Protein AF-A0A7C2IV49-F1 (afdb_monomer)

Radius of gyration: 25.37 Å; Cα contacts (8 Å, |Δi|>4): 307; chains: 1; bounding box: 62×52×99 Å

pLDDT: mean 82.43, std 20.55, range [29.14, 98.44]

Mean predicted aligned error: 10.33 Å

Solvent-accessible surface area (backbone atoms only — not comparable to full-atom values): 15080 Å² total; per-residue (Å²): 138,88,82,83,82,81,82,75,82,78,79,78,73,74,77,88,69,82,63,87,69,80,49,70,64,46,61,51,29,34,67,42,91,50,64,68,48,21,50,54,30,50,54,57,50,28,56,72,47,47,76,83,78,87,62,57,61,43,74,21,35,36,64,54,23,76,76,28,68,69,52,40,53,43,51,40,51,33,50,40,50,50,50,58,56,56,70,70,69,64,91,71,55,70,70,57,51,50,48,51,51,48,52,52,50,24,52,47,70,59,74,49,75,86,36,43,68,39,35,53,70,39,27,66,77,43,67,65,33,32,48,39,45,21,58,51,14,70,84,30,42,65,59,40,58,57,33,49,74,41,81,85,26,25,44,42,25,28,48,25,51,16,43,20,41,21,83,87,36,93,34,35,48,77,55,66,67,63,43,49,54,50,52,55,49,30,56,49,38,42,71,74,48,59,61,60,35,16,44,35,13,28,58,19,37,52,32,46,88,51,65,68,56,19,52,52,25,50,52,55,33,52,60,41,38,72,46,90,74,59,74,40,18,54,49,19,43,51,51,52,49,40,49,72,74,55,76,40,100,58,65,90,76,67,85,78,84,84,80,75,82,80,78,76,80,77,87,126

Sequence (268 aa):
MRHLIAILPGVLALSLAAGAQTSPQHLAELRSDDPGRRMGAFYRIAAQGGPAAGVSVQVAVAPLARQSPPLQATLIEALGRENAYIRQGLELGDEYSNYYGDLLAVVAELGDARAIPALADAMGTGHLAMGALAQFGRPALDAVLERLNQGRSRRSACAVLGRMLDADNPAHIREPESRKRIEDSLLDASRRFGPLVKVTALEALTRSDRAELRQAAVRELEEHAGREGGTAQEAAFHSLRWLAEGGGPWIRNCPEAVTWPSIKTSTR

Secondary structure (DSSP, 8-state):
-----------------------HHHHHHHT-S-HHHHHHHHHHHHGGGS-SSS--HHHHHHHHHHH-HHHHHHHHHHHHHHHHHHTT-PPPPHHHHHHHHHHHHHHHHTT-GGGHHHHHHGGGG-HHHHHHHHHH-HHHHHHHHHHTTSGGGHHHHHHHHHHHH-TTSTT----HHHHHHHHHHHHHHHHHS-HHHHHHHHHHHTT-S-HHHHHHHHHHHHHHHTSSSSHHHHHHHHHHHHHHTT-STTGGG--S------------

Nearest PDB structures (foldseek):
  5o9z-assembly1_v  TM=3.493E-01  e=2.200E-02  Homo sapiens
  4ol0-assembly1_B  TM=3.549E-01  e=4.287E+00  Homo sapiens
  3opb-assembly1_A  TM=3.393E-01  e=4.671E+00  Saccharomyces cerevisiae
  8uao-assembly1_B  TM=1.633E-01  e=1.670E+00  synthetic construct

Structure (mmCIF, N/CA/C/O backbone):
data_AF-A0A7C2IV49-F1
#
_entry.id   AF-A0A7C2IV49-F1
#
loop_
_atom_site.group_PDB
_atom_site.id
_atom_site.type_symbol
_atom_site.label_atom_id
_atom_site.label_alt_id
_atom_site.label_comp_id
_atom_site.label_asym_id
_atom_site.label_entity_id
_atom_site.label_seq_id
_atom_site.pdbx_PDB_ins_code
_atom_site.Cartn_x
_atom_site.Cartn_y
_atom_site.Cartn_z
_atom_site.occupancy
_atom_site.B_iso_or_equiv
_atom_site.auth_seq_id
_atom_site.auth_comp_id
_atom_site.auth_asym_id
_atom_site.auth_atom_id
_atom_site.pdbx_PDB_model_num
ATOM 1 N N . MET A 1 1 ? 44.318 32.630 -64.118 1.00 43.66 1 MET A N 1
ATOM 2 C CA . MET A 1 1 ? 43.620 31.393 -63.710 1.00 43.66 1 MET A CA 1
ATOM 3 C C . MET A 1 1 ? 43.492 31.410 -62.197 1.00 43.66 1 MET A C 1
ATOM 5 O O . MET A 1 1 ? 44.500 31.437 -61.507 1.00 43.66 1 MET A O 1
ATOM 9 N N . ARG A 1 2 ? 42.258 31.569 -61.709 1.00 38.47 2 ARG A N 1
ATOM 10 C CA . ARG A 1 2 ? 41.891 31.664 -60.291 1.00 38.47 2 ARG A CA 1
ATOM 11 C C . ARG A 1 2 ? 41.692 30.246 -59.753 1.00 38.47 2 ARG A C 1
ATOM 13 O O . ARG A 1 2 ? 40.813 29.558 -60.258 1.00 38.47 2 ARG A O 1
ATOM 20 N N . HIS A 1 3 ? 42.434 29.845 -58.727 1.00 35.97 3 HIS A N 1
ATOM 21 C CA . HIS A 1 3 ? 42.080 28.681 -57.914 1.00 35.97 3 HIS A CA 1
ATOM 22 C C . HIS A 1 3 ? 41.818 29.154 -56.485 1.00 35.97 3 HIS A C 1
ATOM 24 O O . HIS A 1 3 ? 42.736 29.433 -55.720 1.00 35.97 3 HIS A O 1
ATOM 30 N N . LEU A 1 4 ? 40.528 29.320 -56.182 1.00 36.00 4 LEU A N 1
ATOM 31 C CA . LEU A 1 4 ? 39.995 29.492 -54.837 1.00 36.00 4 LEU A CA 1
ATOM 32 C C . LEU A 1 4 ? 40.075 28.126 -54.138 1.00 36.00 4 LEU A C 1
ATOM 34 O O . LEU A 1 4 ? 39.422 27.179 -54.572 1.00 36.00 4 LEU A O 1
ATOM 38 N N . ILE A 1 5 ? 40.863 28.021 -53.071 1.00 40.75 5 ILE A N 1
ATOM 39 C CA . ILE A 1 5 ? 40.807 26.887 -52.144 1.00 40.75 5 ILE A CA 1
ATOM 40 C C . ILE A 1 5 ? 39.640 27.168 -51.196 1.00 40.75 5 ILE A C 1
ATOM 42 O O . ILE A 1 5 ? 39.735 28.008 -50.304 1.00 40.75 5 ILE A O 1
ATOM 46 N N . ALA A 1 6 ? 38.507 26.511 -51.440 1.00 38.56 6 ALA A N 1
ATOM 47 C CA . ALA A 1 6 ? 37.366 26.520 -50.538 1.00 38.56 6 ALA A CA 1
ATOM 48 C C . ALA A 1 6 ? 37.675 25.603 -49.346 1.00 38.56 6 ALA A C 1
ATOM 50 O O . ALA A 1 6 ? 37.641 24.379 -49.460 1.00 38.56 6 ALA A O 1
ATOM 51 N N . ILE A 1 7 ? 38.000 26.206 -48.204 1.00 41.81 7 ILE A N 1
ATOM 52 C CA . ILE A 1 7 ? 38.068 25.519 -46.914 1.00 41.81 7 ILE A CA 1
ATOM 53 C C . ILE A 1 7 ? 36.621 25.315 -46.455 1.00 41.81 7 ILE A C 1
ATOM 55 O O . ILE A 1 7 ? 35.973 26.245 -45.982 1.00 41.81 7 ILE A O 1
ATOM 59 N N . LEU A 1 8 ? 36.097 24.106 -46.651 1.00 35.47 8 LEU A N 1
ATOM 60 C CA . LEU A 1 8 ? 34.868 23.638 -46.012 1.00 35.47 8 LEU A CA 1
ATOM 61 C C . LEU A 1 8 ? 35.157 23.432 -44.516 1.00 35.47 8 LEU A C 1
ATOM 63 O O . LEU A 1 8 ? 35.984 22.577 -44.188 1.00 35.47 8 LEU A O 1
ATOM 67 N N . PRO A 1 9 ? 34.501 24.153 -43.588 1.00 41.22 9 PRO A N 1
ATOM 68 C CA . PRO A 1 9 ? 34.530 23.770 -42.191 1.00 41.22 9 PRO A CA 1
ATOM 69 C C . PRO A 1 9 ? 33.638 22.535 -42.054 1.00 41.22 9 PRO A C 1
ATOM 71 O O . PRO A 1 9 ? 32.410 22.621 -42.064 1.00 41.22 9 PRO A O 1
ATOM 74 N N . GLY A 1 10 ? 34.275 21.367 -41.987 1.00 38.81 10 GLY A N 1
ATOM 75 C CA . GLY A 1 10 ? 33.625 20.133 -41.581 1.00 38.81 10 GLY A CA 1
ATOM 76 C C . GLY A 1 10 ? 33.042 20.335 -40.190 1.00 38.81 10 GLY A C 1
ATOM 77 O O . GLY A 1 10 ? 33.773 20.411 -39.205 1.00 38.81 10 GLY A O 1
ATOM 78 N N . VAL A 1 11 ? 31.719 20.459 -40.129 1.00 43.47 11 VAL A N 1
ATOM 79 C CA . VAL A 1 11 ? 30.947 20.385 -38.895 1.00 43.47 11 VAL A CA 1
ATOM 80 C C . VAL A 1 11 ? 31.158 18.979 -38.342 1.00 43.47 11 VAL A C 1
ATOM 82 O O . VAL A 1 11 ? 30.466 18.030 -38.704 1.00 43.47 11 VAL A O 1
ATOM 85 N N . LEU A 1 12 ? 32.160 18.841 -37.476 1.00 42.34 12 LEU A N 1
ATOM 86 C CA . LEU A 1 12 ? 32.229 17.787 -36.477 1.00 42.34 12 LEU A CA 1
ATOM 87 C C . LEU A 1 12 ? 31.036 18.013 -35.546 1.00 42.34 12 LEU A C 1
ATOM 89 O O . LEU A 1 12 ? 31.138 18.653 -34.501 1.00 42.34 12 LEU A O 1
ATOM 93 N N . ALA A 1 13 ? 29.872 17.518 -35.964 1.00 38.47 13 ALA A N 1
ATOM 94 C CA . ALA A 1 13 ? 28.769 17.256 -35.063 1.00 38.47 13 ALA A CA 1
ATOM 95 C C . ALA A 1 13 ? 29.229 16.112 -34.154 1.00 38.47 13 ALA A C 1
ATOM 97 O O . ALA A 1 13 ? 29.000 14.934 -34.426 1.00 38.47 13 ALA A O 1
ATOM 98 N N . LEU A 1 14 ? 29.962 16.477 -33.102 1.00 39.97 14 LEU A N 1
ATOM 99 C CA . LEU A 1 14 ? 30.188 15.631 -31.948 1.00 39.97 14 LEU A CA 1
ATOM 100 C C . LEU A 1 14 ? 28.791 15.253 -31.446 1.00 39.97 14 LEU A C 1
ATOM 102 O O . LEU A 1 14 ? 28.063 16.093 -30.917 1.00 39.97 14 LEU A O 1
ATOM 106 N N . SER A 1 15 ? 28.376 14.021 -31.727 1.00 39.97 15 SER A N 1
ATOM 107 C CA . SER A 1 15 ? 27.065 13.502 -31.362 1.00 39.97 15 SER A CA 1
ATOM 108 C C . SER A 1 15 ? 27.012 13.332 -29.841 1.00 39.97 15 SER A C 1
ATOM 110 O O . SER A 1 15 ? 27.237 12.255 -29.297 1.00 39.97 15 SER A O 1
ATOM 112 N N . LEU A 1 16 ? 26.749 14.427 -29.129 1.00 40.19 16 LEU A N 1
ATOM 113 C CA . LEU A 1 16 ? 26.338 14.443 -27.727 1.00 40.19 16 LEU A CA 1
ATOM 114 C C . LEU A 1 16 ? 24.855 14.055 -27.659 1.00 40.19 16 LEU A C 1
ATOM 116 O O . LEU A 1 16 ? 23.988 14.846 -27.310 1.00 40.19 16 LEU A O 1
ATOM 120 N N . ALA A 1 17 ? 24.571 12.820 -28.060 1.00 40.47 17 ALA A N 1
ATOM 121 C CA . ALA A 1 17 ? 23.273 12.179 -27.907 1.00 40.47 17 ALA A CA 1
ATOM 122 C C . ALA A 1 17 ? 23.456 10.698 -27.548 1.00 40.47 17 ALA A C 1
ATOM 124 O O . ALA A 1 17 ? 22.718 9.836 -28.010 1.00 40.47 17 ALA A O 1
ATOM 125 N N . ALA A 1 18 ? 24.416 10.389 -26.672 1.00 40.25 18 ALA A N 1
ATOM 126 C CA . ALA A 1 18 ? 24.367 9.164 -25.878 1.00 40.25 18 ALA A CA 1
ATOM 127 C C . ALA A 1 18 ? 23.371 9.363 -24.719 1.00 40.25 18 ALA A C 1
ATOM 129 O O . ALA A 1 18 ? 23.717 9.254 -23.546 1.00 40.25 18 ALA A O 1
ATOM 130 N N . GLY A 1 19 ? 22.131 9.740 -25.045 1.00 43.00 19 GLY A N 1
ATOM 131 C CA . GLY A 1 19 ? 21.029 9.610 -24.101 1.00 43.00 19 GLY A CA 1
ATOM 132 C C . GLY A 1 19 ? 20.849 8.123 -23.832 1.00 43.00 19 GLY A C 1
ATOM 133 O O . GLY A 1 19 ? 20.903 7.336 -24.774 1.00 43.00 19 GLY A O 1
ATOM 134 N N . ALA A 1 20 ? 20.703 7.736 -22.567 1.00 48.03 20 ALA A N 1
ATOM 135 C CA . ALA A 1 20 ? 20.505 6.360 -22.132 1.00 48.03 20 ALA A CA 1
ATOM 136 C C . ALA A 1 20 ? 19.298 5.722 -22.849 1.00 48.03 20 ALA A C 1
ATOM 138 O O . ALA A 1 20 ? 18.164 5.765 -22.377 1.00 48.03 20 ALA A O 1
ATOM 139 N N . GLN A 1 21 ? 19.525 5.155 -24.032 1.00 54.50 21 GLN A N 1
ATOM 140 C CA . GLN A 1 21 ? 18.521 4.394 -24.750 1.00 54.50 21 GLN A CA 1
ATOM 141 C C . GLN A 1 21 ? 18.335 3.100 -23.973 1.00 54.50 21 GLN A C 1
ATOM 143 O O . GLN A 1 21 ? 19.254 2.286 -23.870 1.00 54.50 21 GLN A O 1
ATOM 148 N N . THR A 1 22 ? 17.146 2.899 -23.406 1.00 66.00 22 THR A N 1
ATOM 149 C CA . THR A 1 22 ? 16.797 1.594 -22.857 1.00 66.00 22 THR A CA 1
ATOM 150 C C . THR A 1 22 ? 16.854 0.582 -23.999 1.00 66.00 22 THR A C 1
ATOM 152 O O . THR A 1 22 ? 15.980 0.573 -24.863 1.00 66.00 22 THR A O 1
ATOM 155 N N . SER A 1 23 ? 17.910 -0.233 -24.039 1.00 80.19 23 SER A N 1
ATOM 156 C CA . SER A 1 23 ? 18.089 -1.223 -25.103 1.00 80.19 23 SER A CA 1
ATOM 157 C C . SER A 1 23 ? 16.855 -2.135 -25.192 1.00 80.19 23 SER A C 1
ATOM 159 O O . SER A 1 23 ? 16.408 -2.634 -24.151 1.00 80.19 23 SER A O 1
ATOM 161 N N . PRO A 1 24 ? 16.320 -2.417 -26.399 1.00 86.88 24 PRO A N 1
ATOM 162 C CA . PRO A 1 24 ? 15.251 -3.399 -26.589 1.00 86.88 24 PRO A CA 1
ATOM 163 C C . PRO A 1 24 ? 15.567 -4.756 -25.949 1.00 86.88 24 PRO A C 1
ATOM 165 O O . PRO A 1 24 ? 14.664 -5.439 -25.469 1.00 86.88 24 PRO A O 1
ATOM 168 N N . GLN A 1 25 ? 16.854 -5.112 -25.872 1.00 89.56 25 GLN A N 1
ATOM 169 C CA . GLN A 1 25 ? 17.317 -6.308 -25.178 1.00 89.56 25 GLN A CA 1
ATOM 170 C C . GLN A 1 25 ? 16.982 -6.273 -23.680 1.00 89.56 25 GLN A C 1
ATOM 172 O O . GLN A 1 25 ? 16.427 -7.239 -23.166 1.00 89.56 25 GLN A O 1
ATOM 177 N N . HIS A 1 26 ? 17.251 -5.165 -22.984 1.00 90.94 26 HIS A N 1
ATOM 178 C CA . HIS A 1 26 ? 16.944 -5.049 -21.555 1.00 90.94 26 HIS A CA 1
ATOM 179 C C . HIS A 1 26 ? 15.435 -5.128 -21.295 1.00 90.94 26 HIS A C 1
ATOM 181 O O . HIS A 1 26 ? 15.004 -5.772 -20.341 1.00 90.94 26 HIS A O 1
ATOM 187 N N . LEU A 1 27 ? 14.620 -4.530 -22.172 1.00 94.00 27 LEU A N 1
ATOM 188 C CA . LEU A 1 27 ? 13.161 -4.632 -22.084 1.00 94.00 27 LEU A CA 1
ATOM 189 C C . LEU A 1 27 ? 12.670 -6.072 -22.289 1.00 94.00 27 LEU A C 1
ATOM 191 O O . LEU A 1 27 ? 11.732 -6.501 -21.623 1.00 94.00 27 LEU A O 1
ATOM 195 N N . ALA A 1 28 ? 13.287 -6.821 -23.205 1.00 94.94 28 ALA A N 1
ATOM 196 C CA . ALA A 1 28 ? 12.963 -8.229 -23.421 1.00 94.94 28 ALA A CA 1
ATOM 197 C C . ALA A 1 28 ? 13.379 -9.099 -22.224 1.00 94.94 28 ALA A C 1
ATOM 199 O O . ALA A 1 28 ? 12.631 -9.981 -21.809 1.00 94.94 28 ALA A O 1
ATOM 200 N N . GLU A 1 29 ? 14.542 -8.833 -21.631 1.00 96.19 29 GLU A N 1
ATOM 201 C CA . GLU A 1 29 ? 15.040 -9.573 -20.468 1.00 96.19 29 GLU A CA 1
ATOM 202 C C . GLU A 1 29 ? 14.208 -9.312 -19.207 1.00 96.19 29 GLU A C 1
ATOM 204 O O . GLU A 1 29 ? 13.911 -10.263 -18.489 1.00 96.19 29 GLU A O 1
ATOM 209 N N . LEU A 1 30 ? 13.740 -8.078 -18.978 1.00 96.50 30 LEU A N 1
ATOM 210 C CA . LEU A 1 30 ? 12.784 -7.760 -17.906 1.00 96.50 30 LEU A CA 1
ATOM 211 C C . LEU A 1 30 ? 11.431 -8.481 -18.065 1.00 96.50 30 LEU A C 1
ATOM 213 O O . LEU A 1 30 ? 10.703 -8.642 -17.089 1.00 96.50 30 LEU A O 1
ATOM 217 N N . ARG A 1 31 ? 11.089 -8.935 -19.277 1.00 95.81 31 ARG A N 1
ATOM 218 C CA . ARG A 1 31 ? 9.880 -9.729 -19.557 1.00 95.81 31 ARG A CA 1
ATOM 219 C C . ARG A 1 31 ? 10.119 -11.238 -19.567 1.00 95.81 31 ARG A C 1
ATOM 221 O O . ARG A 1 31 ? 9.169 -11.985 -19.784 1.00 95.81 31 ARG A O 1
ATOM 228 N N . SER A 1 32 ? 11.357 -11.682 -19.351 1.00 96.00 32 SER A N 1
ATOM 229 C CA . SER A 1 32 ? 11.725 -13.100 -19.328 1.00 96.00 32 SER A CA 1
ATOM 230 C C . SER A 1 32 ? 10.943 -13.858 -18.254 1.00 96.00 32 SER A C 1
ATOM 232 O O . SER A 1 32 ? 10.685 -13.314 -17.182 1.00 96.00 32 SER A O 1
ATOM 234 N N . ASP A 1 33 ? 10.619 -15.129 -18.494 1.00 93.38 33 ASP A N 1
ATOM 235 C CA . ASP A 1 33 ? 9.997 -15.987 -17.474 1.00 93.38 33 ASP A CA 1
ATOM 236 C C . ASP A 1 33 ? 10.991 -16.386 -16.370 1.00 93.38 33 ASP A C 1
ATOM 238 O O . ASP A 1 33 ? 10.599 -16.596 -15.224 1.00 93.38 33 ASP A O 1
ATOM 242 N N . ASP A 1 34 ? 12.289 -16.366 -16.681 1.00 93.44 34 ASP A N 1
ATOM 243 C CA . ASP A 1 34 ? 13.377 -16.551 -15.717 1.00 93.44 34 ASP A CA 1
ATOM 244 C C . ASP A 1 34 ? 13.562 -15.309 -14.804 1.00 93.44 34 ASP A C 1
ATOM 246 O O . ASP A 1 34 ? 13.947 -14.247 -15.316 1.00 93.44 34 ASP A O 1
ATOM 250 N N . PRO A 1 35 ? 13.333 -15.420 -13.474 1.00 92.62 35 PRO A N 1
ATOM 251 C CA . PRO A 1 35 ? 13.537 -14.327 -12.515 1.00 92.62 35 PRO A CA 1
ATOM 252 C C . PRO A 1 35 ? 14.984 -13.824 -12.452 1.00 92.62 35 PRO A C 1
ATOM 254 O O . PRO A 1 35 ? 15.204 -12.624 -12.294 1.00 92.62 35 PRO A O 1
ATOM 257 N N . GLY A 1 36 ? 15.976 -14.698 -12.640 1.00 93.69 36 GLY A N 1
ATOM 258 C CA . GLY A 1 36 ? 17.389 -14.316 -12.656 1.00 93.69 36 GLY A CA 1
ATOM 259 C C . GLY A 1 36 ? 17.724 -13.413 -13.843 1.00 93.69 36 GLY A C 1
ATOM 260 O O . GLY A 1 36 ? 18.472 -12.442 -13.705 1.00 93.69 36 GLY A O 1
ATOM 261 N N . ARG A 1 37 ? 17.106 -13.655 -15.007 1.00 96.00 37 ARG A N 1
ATOM 262 C CA . ARG A 1 37 ? 17.256 -12.769 -16.177 1.00 96.00 37 ARG A CA 1
ATOM 263 C C . ARG A 1 37 ? 16.615 -11.402 -15.951 1.00 96.00 37 ARG A C 1
ATOM 265 O O . ARG A 1 37 ? 17.223 -10.402 -16.338 1.00 96.00 37 ARG A O 1
ATOM 272 N N . ARG A 1 38 ? 15.445 -11.350 -15.301 1.00 96.56 38 ARG A N 1
ATOM 273 C CA . ARG A 1 38 ? 14.782 -10.084 -14.939 1.00 96.56 38 ARG A CA 1
ATOM 274 C C . ARG A 1 38 ? 15.627 -9.279 -13.948 1.00 96.56 38 ARG A C 1
ATOM 276 O O . ARG A 1 38 ? 15.909 -8.109 -14.210 1.00 96.56 38 ARG A O 1
ATOM 283 N N . MET A 1 39 ? 16.123 -9.927 -12.893 1.00 95.19 39 MET A N 1
ATOM 284 C CA . MET A 1 39 ? 17.032 -9.336 -11.904 1.00 95.19 39 MET A CA 1
ATOM 285 C C . MET A 1 39 ? 18.308 -8.781 -12.547 1.00 95.19 39 MET A C 1
ATOM 287 O O . MET A 1 39 ? 18.647 -7.610 -12.367 1.00 95.19 39 MET A O 1
ATOM 291 N N . GLY A 1 40 ? 18.989 -9.587 -13.366 1.00 93.38 40 GLY A N 1
ATOM 292 C CA . GLY A 1 40 ? 20.206 -9.153 -14.049 1.00 93.38 40 GLY A CA 1
ATOM 293 C C . GLY A 1 40 ? 19.969 -7.959 -14.980 1.00 93.38 40 GLY A C 1
ATOM 294 O O . GLY A 1 40 ? 20.796 -7.049 -15.037 1.00 93.38 40 GLY A O 1
ATOM 295 N N . ALA A 1 41 ? 18.841 -7.930 -15.695 1.00 94.88 41 ALA A N 1
ATOM 296 C CA . ALA A 1 41 ? 18.486 -6.807 -16.561 1.00 94.88 41 ALA A CA 1
ATOM 297 C C . ALA A 1 41 ? 18.208 -5.529 -15.766 1.00 94.88 41 ALA A C 1
ATOM 299 O O . ALA A 1 41 ? 18.689 -4.460 -16.142 1.00 94.88 41 ALA A O 1
ATOM 300 N N . PHE A 1 42 ? 17.491 -5.640 -14.647 1.00 94.75 42 PHE A N 1
ATOM 301 C CA . PHE A 1 42 ? 17.215 -4.516 -13.761 1.00 94.75 42 PHE A CA 1
ATOM 302 C C . PHE A 1 42 ? 18.502 -3.866 -13.240 1.00 94.75 42 PHE A C 1
ATOM 304 O O . PHE A 1 42 ? 18.672 -2.655 -13.390 1.00 94.75 42 PHE A O 1
ATOM 311 N N . TYR A 1 43 ? 19.456 -4.649 -12.728 1.00 92.19 43 TYR A N 1
ATOM 312 C CA . TYR A 1 43 ? 20.719 -4.087 -12.237 1.00 92.19 43 TYR A CA 1
ATOM 313 C C . TYR A 1 43 ? 21.631 -3.563 -13.358 1.00 92.19 43 TYR A C 1
ATOM 315 O O . TYR A 1 43 ? 22.330 -2.569 -13.157 1.00 92.19 43 TYR A O 1
ATOM 323 N N . ARG A 1 44 ? 21.573 -4.128 -14.575 1.00 91.00 44 ARG A N 1
ATOM 324 C CA . ARG A 1 44 ? 22.235 -3.529 -15.754 1.00 91.00 44 ARG A CA 1
ATOM 325 C C . ARG A 1 44 ? 21.630 -2.184 -16.155 1.00 91.00 44 ARG A C 1
ATOM 327 O O . ARG A 1 44 ? 22.364 -1.313 -16.620 1.00 91.00 44 ARG A O 1
ATOM 334 N N . ILE A 1 45 ? 20.318 -2.004 -16.000 1.00 90.06 45 ILE A N 1
ATOM 335 C CA . ILE A 1 45 ? 19.657 -0.704 -16.197 1.00 90.06 45 ILE A CA 1
ATOM 336 C C . ILE A 1 45 ? 20.075 0.265 -15.090 1.00 90.06 45 ILE A C 1
ATOM 338 O O . ILE A 1 45 ? 20.446 1.394 -15.394 1.00 90.06 45 ILE A O 1
ATOM 342 N N . ALA A 1 46 ? 20.089 -0.173 -13.829 1.00 88.62 46 ALA A N 1
ATOM 343 C CA . ALA A 1 46 ? 20.533 0.656 -12.709 1.00 88.62 46 ALA A CA 1
ATOM 344 C C . ALA A 1 46 ? 21.971 1.167 -12.903 1.00 88.62 46 ALA A C 1
ATOM 346 O O . ALA A 1 46 ? 22.230 2.350 -12.705 1.00 88.62 46 ALA A O 1
ATOM 347 N N . ALA A 1 47 ? 22.878 0.319 -13.399 1.00 85.62 47 ALA A N 1
ATOM 348 C CA . ALA A 1 47 ? 24.260 0.699 -13.695 1.00 85.62 47 ALA A CA 1
ATOM 349 C C . ALA A 1 47 ? 24.398 1.787 -14.785 1.00 85.62 47 ALA A C 1
ATOM 351 O O . ALA A 1 47 ? 25.423 2.463 -14.841 1.00 85.62 47 ALA A O 1
ATOM 352 N N . GLN A 1 48 ? 23.384 1.990 -15.639 1.00 83.00 48 GLN A N 1
ATOM 353 C CA . GLN A 1 48 ? 23.372 3.081 -16.629 1.00 83.00 48 GLN A CA 1
ATOM 354 C C . GLN A 1 48 ? 23.019 4.439 -16.005 1.00 83.00 48 GLN A C 1
ATOM 356 O O . GLN A 1 48 ? 23.313 5.473 -16.601 1.00 83.00 48 GLN A O 1
ATOM 361 N N . GLY A 1 49 ? 22.388 4.450 -14.826 1.00 70.75 49 GLY A N 1
ATOM 362 C CA . GLY A 1 49 ? 21.933 5.662 -14.137 1.00 70.75 49 GLY A CA 1
ATOM 363 C C . GLY A 1 49 ? 23.013 6.401 -13.337 1.00 70.75 49 GLY A C 1
ATOM 364 O O . GLY A 1 49 ? 22.727 7.464 -12.793 1.00 70.75 49 GLY A O 1
ATOM 365 N N . GLY A 1 50 ? 24.239 5.872 -13.257 1.00 65.25 50 GLY A N 1
ATOM 366 C CA . GLY A 1 50 ? 25.373 6.483 -12.549 1.00 65.25 50 GLY A CA 1
ATOM 367 C C . GLY A 1 50 ? 26.241 5.455 -11.808 1.00 65.25 50 GLY A C 1
ATOM 368 O O . GLY A 1 50 ? 25.830 4.303 -11.663 1.00 65.25 50 GLY A O 1
ATOM 369 N N . PRO A 1 51 ? 27.459 5.825 -11.356 1.00 50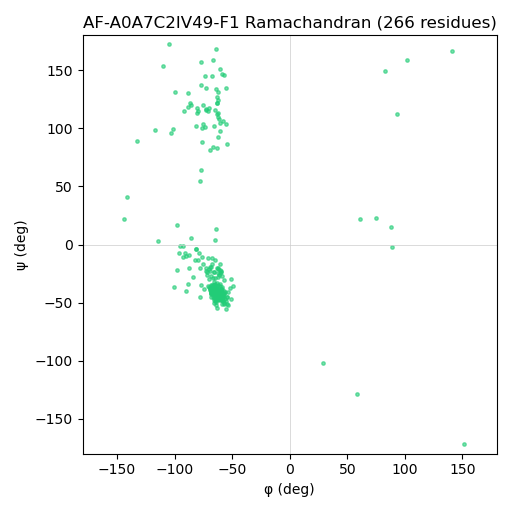.75 51 PRO A N 1
ATOM 370 C CA . PRO A 1 51 ? 28.384 4.881 -10.738 1.00 50.75 51 PRO A CA 1
ATOM 371 C C . PRO A 1 51 ? 27.806 4.284 -9.449 1.00 50.75 51 PRO A C 1
ATOM 373 O O . PRO A 1 51 ? 27.351 4.990 -8.553 1.00 50.75 51 PRO A O 1
ATOM 376 N N . ALA A 1 52 ? 27.890 2.957 -9.375 1.00 54.06 52 ALA A N 1
ATOM 377 C CA . ALA A 1 52 ? 27.293 2.055 -8.392 1.00 54.06 52 ALA A CA 1
ATOM 378 C C . ALA A 1 52 ? 27.786 2.199 -6.931 1.00 54.06 52 ALA A C 1
ATOM 380 O O . ALA A 1 52 ? 27.516 1.329 -6.107 1.00 54.06 52 ALA A O 1
ATOM 381 N N . ALA A 1 53 ? 28.505 3.269 -6.577 1.00 45.50 53 ALA A N 1
ATOM 382 C CA . ALA A 1 53 ? 29.019 3.479 -5.225 1.00 45.50 53 ALA A CA 1
ATOM 383 C C . ALA A 1 53 ? 28.171 4.519 -4.474 1.00 45.50 53 ALA A C 1
ATOM 385 O O . ALA A 1 53 ? 28.377 5.722 -4.604 1.00 45.50 53 ALA A O 1
ATOM 386 N N . GLY A 1 54 ? 27.215 4.038 -3.675 1.00 53.53 54 GLY A N 1
ATOM 387 C CA . GLY A 1 54 ? 26.490 4.846 -2.684 1.00 53.53 54 GLY A CA 1
ATOM 388 C C . GLY A 1 54 ? 25.224 5.559 -3.170 1.00 53.53 54 GLY A C 1
ATOM 389 O O . GLY A 1 54 ? 24.547 6.185 -2.358 1.00 53.53 54 GLY A O 1
ATOM 390 N N . VAL A 1 55 ? 24.866 5.454 -4.454 1.00 61.16 55 VAL A N 1
ATOM 391 C CA . VAL A 1 55 ? 23.581 5.951 -4.974 1.00 61.16 55 VAL A CA 1
ATOM 392 C C . VAL A 1 55 ? 22.530 4.851 -4.849 1.00 61.16 55 VAL A C 1
ATOM 394 O O . VAL A 1 55 ? 22.766 3.716 -5.263 1.00 61.16 55 VAL A O 1
ATOM 397 N N . SER A 1 56 ? 21.368 5.171 -4.278 1.00 72.38 56 SER A N 1
ATOM 398 C CA . SER A 1 56 ? 20.283 4.199 -4.154 1.00 72.38 56 SER A CA 1
ATOM 399 C C . SER A 1 56 ? 19.710 3.841 -5.533 1.00 72.38 56 SER A C 1
ATOM 401 O O . SER A 1 56 ? 19.620 4.687 -6.426 1.00 72.38 56 SER A O 1
ATOM 403 N N . VAL A 1 57 ? 19.297 2.585 -5.726 1.00 80.12 57 VAL A N 1
ATOM 404 C CA . VAL A 1 57 ? 18.799 2.089 -7.025 1.00 80.12 57 VAL A CA 1
ATOM 405 C C . VAL A 1 57 ? 17.613 2.913 -7.543 1.00 80.12 57 VAL A C 1
ATOM 407 O O . VAL A 1 57 ? 17.475 3.116 -8.750 1.00 80.12 57 VAL A O 1
ATOM 410 N N . GLN A 1 58 ? 16.796 3.470 -6.643 1.00 77.25 58 GLN A N 1
ATOM 411 C CA . GLN A 1 58 ? 15.677 4.342 -7.009 1.00 77.25 58 GLN A CA 1
ATOM 412 C C . GLN A 1 58 ? 16.152 5.622 -7.706 1.00 77.25 58 GLN A C 1
ATOM 414 O O . GLN A 1 58 ? 15.586 6.007 -8.730 1.00 77.25 58 GLN A O 1
ATOM 419 N N . VAL A 1 59 ? 17.224 6.240 -7.200 1.00 78.12 59 VAL A N 1
ATOM 420 C CA . VAL A 1 59 ? 17.818 7.457 -7.776 1.00 78.12 59 VAL A CA 1
ATOM 421 C C . VAL A 1 59 ? 18.412 7.180 -9.158 1.00 78.12 59 VAL A C 1
ATOM 423 O O . VAL A 1 59 ? 18.346 8.044 -10.028 1.00 78.12 59 VAL A O 1
ATOM 426 N N . ALA A 1 60 ? 18.932 5.974 -9.392 1.00 83.75 60 ALA A N 1
ATOM 427 C CA . ALA A 1 60 ? 19.490 5.592 -10.686 1.00 83.75 60 ALA A CA 1
ATOM 428 C C . ALA A 1 60 ? 18.409 5.239 -11.729 1.00 83.75 60 ALA A C 1
ATOM 430 O O . ALA A 1 60 ? 18.487 5.676 -12.877 1.00 83.75 60 ALA A O 1
ATOM 431 N N . VAL A 1 61 ? 17.391 4.454 -11.355 1.00 88.75 61 VAL A N 1
ATOM 432 C CA . VAL A 1 61 ? 16.441 3.868 -12.322 1.00 88.75 61 VAL A CA 1
ATOM 433 C C . VAL A 1 61 ? 15.223 4.757 -12.578 1.00 88.75 61 VAL A C 1
ATOM 435 O O . VAL A 1 61 ? 14.787 4.867 -13.727 1.00 88.75 61 VAL A O 1
ATOM 438 N N . ALA A 1 62 ? 14.658 5.410 -11.556 1.00 88.25 62 ALA A N 1
ATOM 439 C CA . ALA A 1 62 ? 13.413 6.168 -11.720 1.00 88.25 62 ALA A CA 1
ATOM 440 C C . ALA A 1 62 ? 13.529 7.320 -12.743 1.00 88.25 62 ALA A C 1
ATOM 442 O O . ALA A 1 62 ? 12.624 7.461 -13.570 1.00 88.25 62 ALA A O 1
ATOM 443 N N . PRO A 1 63 ? 14.624 8.109 -12.791 1.00 88.62 63 PRO A N 1
ATOM 444 C CA . PRO A 1 63 ? 14.789 9.141 -13.816 1.00 88.62 63 PRO A CA 1
ATOM 445 C C . PRO A 1 63 ? 14.864 8.579 -15.240 1.00 88.62 63 PRO A C 1
ATOM 447 O O . PRO A 1 63 ? 14.296 9.181 -16.153 1.00 88.62 63 PRO A O 1
ATOM 450 N N . LEU A 1 64 ? 15.524 7.430 -15.433 1.00 89.38 64 LEU A N 1
ATOM 451 C CA . LEU A 1 64 ? 15.603 6.753 -16.732 1.00 89.38 64 LEU A CA 1
ATOM 452 C C . LEU A 1 64 ? 14.221 6.269 -17.179 1.00 89.38 64 LEU A C 1
ATOM 454 O O . LEU A 1 64 ? 13.813 6.485 -18.319 1.00 89.38 64 LEU A O 1
ATOM 458 N N . ALA A 1 65 ? 13.475 5.653 -16.263 1.00 91.69 65 ALA A N 1
ATOM 459 C CA . ALA A 1 65 ? 12.131 5.161 -16.525 1.00 91.69 65 ALA A CA 1
ATOM 460 C C . ALA A 1 65 ? 11.146 6.298 -16.840 1.00 91.69 65 ALA A C 1
ATOM 462 O O . ALA A 1 65 ? 10.375 6.178 -17.787 1.00 91.69 65 ALA A O 1
ATOM 463 N N . ARG A 1 66 ? 11.208 7.435 -16.132 1.00 89.19 66 ARG A N 1
ATOM 464 C CA . ARG A 1 66 ? 10.361 8.611 -16.425 1.00 89.19 66 ARG A CA 1
ATOM 465 C C . ARG A 1 66 ? 10.607 9.194 -17.823 1.00 89.19 66 ARG A C 1
ATOM 467 O O . ARG A 1 66 ? 9.693 9.761 -18.411 1.00 89.19 66 ARG A O 1
ATOM 474 N N . GLN A 1 67 ? 11.813 9.034 -18.365 1.00 90.19 67 GLN A N 1
ATOM 475 C CA . GLN A 1 67 ? 12.170 9.463 -19.724 1.00 90.19 67 GLN A CA 1
ATOM 476 C C . GLN A 1 67 ? 11.863 8.402 -20.796 1.00 90.19 67 GLN A C 1
ATOM 478 O O . GLN A 1 67 ? 11.940 8.690 -21.988 1.00 90.19 67 GLN A O 1
ATOM 483 N N . SER A 1 68 ? 11.505 7.180 -20.393 1.00 91.56 68 SER A N 1
ATOM 484 C CA . SER A 1 68 ? 11.294 6.035 -21.279 1.00 91.56 68 SER A CA 1
ATOM 485 C C . SER A 1 68 ? 9.977 5.331 -20.927 1.00 91.56 68 SER A C 1
ATOM 487 O O . SER A 1 68 ? 9.969 4.384 -20.135 1.00 91.56 68 SER A O 1
ATOM 489 N N . PRO A 1 69 ? 8.842 5.739 -21.533 1.00 93.12 69 PRO A N 1
ATOM 490 C CA . PRO A 1 69 ? 7.549 5.092 -21.302 1.00 93.12 69 PRO A CA 1
ATOM 491 C C . PRO A 1 69 ? 7.561 3.561 -21.486 1.00 93.12 69 PRO A C 1
ATOM 493 O O . PRO A 1 69 ? 6.918 2.874 -20.686 1.00 93.12 69 PRO A O 1
ATOM 496 N N . PRO A 1 70 ? 8.305 2.985 -22.460 1.00 94.25 70 PRO A N 1
ATOM 497 C CA . PRO A 1 70 ? 8.460 1.536 -22.556 1.00 94.25 70 PRO A CA 1
ATOM 498 C C . PRO A 1 70 ? 9.152 0.921 -21.335 1.00 94.25 70 PRO A C 1
ATOM 500 O O . PRO A 1 70 ? 8.707 -0.121 -20.856 1.00 94.25 70 PRO A O 1
ATOM 503 N N . LEU A 1 71 ? 10.208 1.548 -20.806 1.00 94.62 71 LEU A N 1
ATOM 504 C CA . LEU A 1 71 ? 10.886 1.071 -19.597 1.00 94.62 71 LEU A CA 1
ATOM 505 C C . LEU A 1 71 ? 9.968 1.159 -18.380 1.00 94.62 71 LEU A C 1
ATOM 507 O O . LEU A 1 71 ? 9.849 0.186 -17.643 1.00 94.62 71 LEU A O 1
ATOM 511 N N . GLN A 1 72 ? 9.279 2.288 -18.207 1.00 95.44 72 GLN A N 1
ATOM 512 C CA . GLN A 1 72 ? 8.323 2.492 -17.121 1.00 95.44 72 GLN A CA 1
ATOM 513 C C . GLN A 1 72 ? 7.264 1.382 -17.083 1.00 95.44 72 GLN A C 1
ATOM 515 O O . GLN A 1 72 ? 7.085 0.732 -16.055 1.00 95.44 72 GLN A O 1
ATOM 520 N N . ALA A 1 73 ? 6.613 1.117 -18.222 1.00 96.25 73 ALA A N 1
ATOM 521 C CA . ALA A 1 73 ? 5.620 0.051 -18.338 1.00 96.25 73 ALA A CA 1
ATOM 522 C C . ALA A 1 73 ? 6.227 -1.330 -18.042 1.00 96.25 73 ALA A C 1
ATOM 524 O O . ALA A 1 73 ? 5.641 -2.126 -17.314 1.00 96.25 73 ALA A O 1
ATOM 525 N N . THR A 1 74 ? 7.437 -1.591 -18.543 1.00 97.38 74 THR A N 1
ATOM 526 C CA . THR A 1 74 ? 8.109 -2.885 -18.358 1.00 97.38 74 THR A CA 1
ATOM 527 C C . THR A 1 74 ? 8.515 -3.131 -16.900 1.00 97.38 74 THR A C 1
ATOM 529 O O . THR A 1 74 ? 8.433 -4.262 -16.435 1.00 97.38 74 THR A O 1
ATOM 532 N N . LEU A 1 75 ? 8.908 -2.098 -16.146 1.00 97.75 75 LEU A N 1
ATOM 533 C CA . LEU A 1 75 ? 9.199 -2.223 -14.711 1.00 97.75 75 LEU A CA 1
ATOM 534 C C . LEU A 1 75 ? 7.933 -2.529 -13.896 1.00 97.75 75 LEU A C 1
ATOM 536 O O . LEU A 1 75 ? 7.976 -3.351 -12.982 1.00 97.75 75 LEU A O 1
ATOM 540 N N . ILE A 1 76 ? 6.800 -1.916 -14.254 1.00 98.12 76 ILE A N 1
ATOM 541 C CA . ILE A 1 76 ? 5.497 -2.213 -13.639 1.00 98.12 76 ILE A CA 1
ATOM 542 C C . ILE A 1 76 ? 5.087 -3.666 -13.928 1.00 98.12 76 ILE A C 1
ATOM 544 O O . ILE A 1 76 ? 4.685 -4.391 -13.016 1.00 98.12 76 ILE A O 1
ATOM 548 N N . GLU A 1 77 ? 5.232 -4.113 -15.180 1.00 97.81 77 GLU A N 1
ATOM 549 C CA . GLU A 1 77 ? 5.004 -5.510 -15.576 1.00 97.81 77 GLU A CA 1
ATOM 550 C C . GLU A 1 77 ? 5.922 -6.474 -14.808 1.00 97.81 77 GLU A C 1
ATOM 552 O O . GLU A 1 77 ? 5.458 -7.509 -14.325 1.00 97.81 77 GLU A O 1
ATOM 557 N N . ALA A 1 78 ? 7.207 -6.132 -14.666 1.00 97.69 78 ALA A N 1
ATOM 558 C CA . ALA A 1 78 ? 8.180 -6.934 -13.931 1.00 97.69 78 ALA A CA 1
ATOM 559 C C . ALA A 1 78 ? 7.772 -7.098 -12.461 1.00 97.69 78 ALA A C 1
ATOM 561 O O . ALA A 1 78 ? 7.739 -8.226 -11.978 1.00 97.69 78 ALA A O 1
ATOM 562 N N . LEU A 1 79 ? 7.350 -6.026 -11.774 1.00 97.75 79 LEU A N 1
ATOM 563 C CA . LEU A 1 79 ? 6.860 -6.131 -10.392 1.00 97.75 79 LEU A CA 1
ATOM 564 C C . LEU A 1 79 ? 5.651 -7.073 -10.291 1.00 97.75 79 LEU A C 1
ATOM 566 O O . LEU A 1 79 ? 5.585 -7.905 -9.388 1.00 97.75 79 LEU A O 1
ATOM 570 N N . GLY A 1 80 ? 4.714 -6.993 -11.242 1.00 96.56 80 GLY A N 1
ATOM 571 C CA . GLY A 1 80 ? 3.583 -7.922 -11.315 1.00 96.56 80 GLY A CA 1
ATOM 572 C C . GLY A 1 80 ? 4.018 -9.387 -11.454 1.00 96.56 80 GLY A C 1
ATOM 573 O O . GLY A 1 80 ? 3.431 -10.271 -10.824 1.00 96.56 80 GLY A O 1
ATOM 574 N N . ARG A 1 81 ? 5.077 -9.650 -12.228 1.00 96.06 81 ARG A N 1
ATOM 575 C CA . ARG A 1 81 ? 5.671 -10.990 -12.371 1.00 96.06 81 ARG A CA 1
ATOM 576 C C . ARG A 1 81 ? 6.357 -11.453 -11.091 1.00 96.06 81 ARG A C 1
ATOM 578 O O . ARG A 1 81 ? 6.141 -12.598 -10.697 1.00 96.06 81 ARG A O 1
ATOM 585 N N . GLU A 1 82 ? 7.110 -10.588 -10.413 1.00 95.56 82 GLU A N 1
ATOM 586 C CA . GLU A 1 82 ? 7.742 -10.956 -9.139 1.00 95.56 82 GLU A CA 1
ATOM 587 C C . GLU A 1 82 ? 6.701 -11.246 -8.055 1.00 95.56 82 GLU A C 1
ATOM 589 O O . GLU A 1 82 ? 6.812 -12.245 -7.350 1.00 95.56 82 GLU A O 1
ATOM 594 N N . ASN A 1 83 ? 5.619 -10.465 -7.982 1.00 93.88 83 ASN A N 1
ATOM 595 C CA . ASN A 1 83 ? 4.504 -10.760 -7.080 1.00 93.88 83 ASN A CA 1
ATOM 596 C C . ASN A 1 83 ? 3.918 -12.156 -7.335 1.00 93.88 83 ASN A C 1
ATOM 598 O O . ASN A 1 83 ? 3.610 -12.889 -6.394 1.00 93.88 83 ASN A O 1
ATOM 602 N N . ALA A 1 84 ? 3.748 -12.533 -8.606 1.00 92.19 84 ALA A N 1
ATOM 603 C CA . ALA A 1 84 ? 3.257 -13.856 -8.976 1.00 92.19 84 ALA A CA 1
ATOM 604 C C . ALA A 1 84 ? 4.257 -14.970 -8.631 1.00 92.19 84 ALA A C 1
ATOM 606 O O . ALA A 1 84 ? 3.832 -16.040 -8.196 1.00 92.19 84 ALA A O 1
ATOM 607 N N . TYR A 1 85 ? 5.558 -14.716 -8.784 1.00 91.12 85 TYR A N 1
ATOM 608 C CA . TYR A 1 85 ? 6.625 -15.644 -8.412 1.00 91.12 85 TYR A CA 1
ATOM 609 C C . TYR A 1 85 ? 6.679 -15.869 -6.894 1.00 91.12 85 TYR A C 1
ATOM 611 O O . TYR A 1 85 ? 6.597 -17.006 -6.437 1.00 91.12 85 TYR A O 1
ATOM 619 N N . ILE A 1 86 ? 6.692 -14.798 -6.095 1.00 89.25 86 ILE A N 1
ATOM 620 C CA . ILE A 1 86 ? 6.736 -14.867 -4.623 1.00 89.25 86 ILE A CA 1
ATOM 621 C C . ILE A 1 86 ? 5.498 -15.574 -4.057 1.00 89.25 86 ILE A C 1
ATOM 623 O O . ILE A 1 86 ? 5.590 -16.328 -3.086 1.00 89.25 86 ILE A O 1
ATOM 627 N N . ARG A 1 87 ? 4.327 -15.399 -4.686 1.00 87.62 87 ARG A N 1
ATOM 628 C CA . ARG A 1 87 ? 3.089 -16.093 -4.293 1.00 87.62 87 ARG A CA 1
ATOM 629 C C . ARG A 1 87 ? 3.174 -17.620 -4.389 1.00 87.62 87 ARG A C 1
ATOM 631 O O . ARG A 1 87 ? 2.353 -18.287 -3.763 1.00 87.62 87 ARG A O 1
ATOM 638 N N . GLN A 1 88 ? 4.151 -18.173 -5.107 1.00 87.75 88 GLN A N 1
ATOM 639 C CA . GLN A 1 88 ? 4.395 -19.618 -5.156 1.00 87.75 88 GLN A CA 1
ATOM 640 C C . GLN A 1 88 ? 4.966 -20.164 -3.837 1.00 87.75 88 GLN A C 1
ATOM 642 O O . GLN A 1 88 ? 4.974 -21.375 -3.640 1.00 87.75 88 GLN A O 1
ATOM 647 N N . GLY A 1 89 ? 5.389 -19.293 -2.911 1.00 79.44 89 GLY A N 1
ATOM 648 C CA . GLY A 1 89 ? 5.840 -19.689 -1.574 1.00 79.44 89 GLY A CA 1
ATOM 649 C C . GLY A 1 89 ? 7.228 -20.328 -1.549 1.00 79.44 89 GLY A C 1
ATOM 650 O O . GLY A 1 89 ? 7.523 -21.083 -0.629 1.00 79.44 89 GLY A O 1
ATOM 651 N N . LEU A 1 90 ? 8.054 -20.047 -2.558 1.00 79.75 90 LEU A N 1
ATOM 652 C CA . LEU A 1 90 ? 9.434 -20.515 -2.635 1.00 79.75 90 LEU A CA 1
ATOM 653 C C . LEU A 1 90 ? 10.319 -19.742 -1.650 1.00 79.75 90 LEU A C 1
ATOM 655 O O . LEU A 1 90 ? 10.116 -18.545 -1.437 1.00 79.75 90 LEU A O 1
ATOM 659 N N . GLU A 1 91 ? 11.314 -20.417 -1.073 1.00 78.19 91 GLU A N 1
ATOM 660 C CA . GLU A 1 91 ? 12.365 -19.742 -0.309 1.00 78.19 91 GLU A CA 1
ATOM 661 C C . GLU A 1 91 ? 13.154 -18.816 -1.239 1.00 78.19 91 GLU A C 1
ATOM 663 O O . GLU A 1 91 ? 13.619 -19.219 -2.307 1.00 78.19 91 GLU A O 1
ATOM 668 N N . LEU A 1 92 ? 13.268 -17.551 -0.840 1.00 83.81 92 LEU A N 1
ATOM 669 C CA . LEU A 1 92 ? 13.988 -16.534 -1.593 1.00 83.81 92 LEU A CA 1
ATOM 670 C C . LEU A 1 92 ? 15.373 -16.365 -0.977 1.00 83.81 92 LEU A C 1
ATOM 672 O O . LEU A 1 92 ? 15.492 -16.184 0.232 1.00 83.81 92 LEU A O 1
ATOM 676 N N . GLY A 1 93 ? 16.413 -16.377 -1.808 1.00 88.31 93 GLY A N 1
ATOM 677 C CA . GLY A 1 93 ? 17.737 -15.939 -1.373 1.00 88.31 93 GLY A CA 1
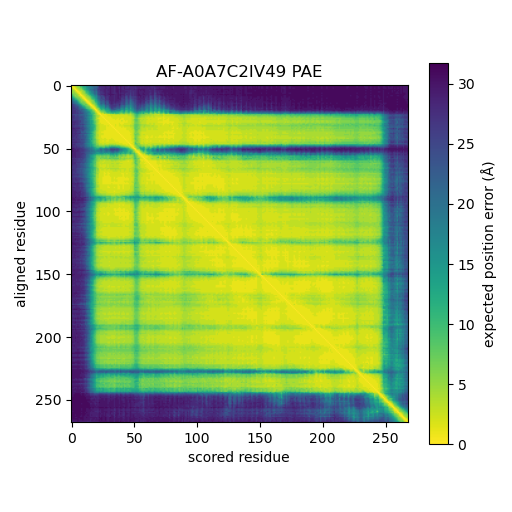ATOM 678 C C . GLY A 1 93 ? 17.758 -14.436 -1.073 1.00 88.31 93 GLY A C 1
ATOM 679 O O . GLY A 1 93 ? 16.937 -13.673 -1.598 1.00 88.31 93 GLY A O 1
ATOM 680 N N . ASP A 1 94 ? 18.728 -14.000 -0.270 1.00 88.88 94 ASP A N 1
ATOM 681 C CA . ASP A 1 94 ? 18.897 -12.590 0.109 1.00 88.88 94 ASP A CA 1
ATOM 682 C C . ASP A 1 94 ? 19.027 -11.672 -1.114 1.00 88.88 94 ASP A C 1
ATOM 684 O O . ASP A 1 94 ? 18.417 -10.606 -1.166 1.00 88.88 94 ASP A O 1
ATOM 688 N N . GLU A 1 95 ? 19.765 -12.112 -2.137 1.00 89.19 95 GLU A N 1
ATOM 689 C CA . GLU A 1 95 ? 19.953 -11.361 -3.383 1.00 89.19 95 GLU A CA 1
ATOM 690 C C . GLU A 1 95 ? 18.619 -11.067 -4.081 1.00 89.19 95 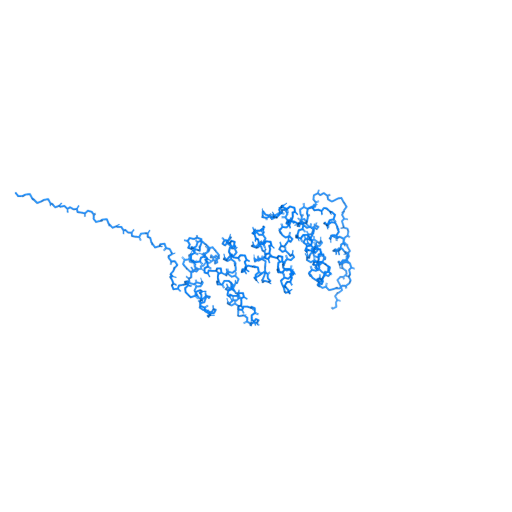GLU A C 1
ATOM 692 O O . GLU A 1 95 ? 18.343 -9.927 -4.456 1.00 89.19 95 GLU A O 1
ATOM 697 N N . TYR A 1 96 ? 17.749 -12.072 -4.191 1.00 91.31 96 TYR A N 1
ATOM 698 C CA . TYR A 1 96 ? 16.446 -11.904 -4.826 1.00 91.31 96 TYR A CA 1
ATOM 699 C C . TYR A 1 96 ? 15.494 -11.059 -3.964 1.00 91.31 96 TYR A C 1
ATOM 701 O O . TYR A 1 96 ? 14.727 -10.253 -4.491 1.00 91.31 96 TYR A O 1
ATOM 709 N N . SER A 1 97 ? 15.563 -11.196 -2.637 1.00 89.88 97 SER A N 1
ATOM 710 C CA . SER A 1 97 ? 14.783 -10.364 -1.711 1.00 89.88 97 SER A CA 1
ATOM 711 C C . SER A 1 97 ? 15.166 -8.883 -1.822 1.00 89.88 97 SER A C 1
ATOM 713 O O . SER A 1 97 ? 14.282 -8.022 -1.867 1.00 89.88 97 SER A O 1
ATOM 715 N N . ASN A 1 98 ? 16.465 -8.588 -1.945 1.00 90.50 98 ASN A N 1
ATOM 716 C CA . ASN A 1 98 ? 16.973 -7.237 -2.190 1.00 90.50 98 ASN A CA 1
ATOM 717 C C . ASN A 1 98 ? 16.512 -6.706 -3.551 1.00 90.50 98 ASN A C 1
ATOM 719 O O . ASN A 1 98 ? 15.968 -5.605 -3.622 1.00 90.50 98 ASN A O 1
ATOM 723 N N . TYR A 1 99 ? 16.628 -7.518 -4.605 1.00 93.31 99 TYR A N 1
ATOM 724 C CA . TYR A 1 99 ? 16.123 -7.179 -5.936 1.00 93.31 99 TYR A CA 1
ATOM 725 C C . TYR A 1 99 ? 14.635 -6.816 -5.927 1.00 93.31 99 TYR A C 1
ATOM 727 O O . TYR A 1 99 ? 14.245 -5.779 -6.468 1.00 93.31 99 TYR A O 1
ATOM 735 N N . TYR A 1 100 ? 13.798 -7.640 -5.295 1.00 94.06 100 TYR A N 1
ATOM 736 C CA . TYR A 1 100 ? 12.367 -7.373 -5.197 1.00 94.06 100 TYR A CA 1
ATOM 737 C C . TYR A 1 100 ? 12.085 -6.065 -4.443 1.00 94.06 100 TYR A C 1
ATOM 739 O O . TYR A 1 100 ? 11.257 -5.264 -4.885 1.00 94.06 100 TYR A O 1
ATOM 747 N N . GLY A 1 101 ? 12.799 -5.816 -3.339 1.00 92.06 101 GLY A N 1
ATOM 748 C CA . GLY A 1 101 ? 12.710 -4.563 -2.587 1.00 92.06 101 GLY A CA 1
ATOM 749 C C . GLY A 1 101 ? 13.095 -3.337 -3.421 1.00 92.06 101 GLY A C 1
ATOM 750 O O . GLY A 1 101 ? 12.364 -2.343 -3.422 1.00 92.06 101 GLY A O 1
ATOM 751 N N . ASP A 1 102 ? 14.190 -3.420 -4.177 1.00 93.81 102 ASP A N 1
ATOM 752 C CA . ASP A 1 102 ? 14.656 -2.352 -5.065 1.00 93.81 102 ASP A CA 1
ATOM 753 C C . ASP A 1 102 ? 13.660 -2.076 -6.194 1.00 93.81 102 ASP A C 1
ATOM 755 O O . ASP A 1 102 ? 13.315 -0.918 -6.450 1.00 93.81 102 ASP A O 1
ATOM 759 N N . LEU A 1 103 ? 13.155 -3.126 -6.849 1.00 96.19 103 LEU A N 1
ATOM 760 C CA . LEU A 1 103 ? 12.154 -3.007 -7.906 1.00 96.19 103 LEU A CA 1
ATOM 761 C C . LEU A 1 103 ? 10.860 -2.383 -7.376 1.00 96.19 103 LEU A C 1
ATOM 763 O O . LEU A 1 103 ? 10.323 -1.464 -7.999 1.00 96.19 103 LEU A O 1
ATOM 767 N N . LEU A 1 104 ? 10.377 -2.839 -6.217 1.00 95.56 104 LEU A N 1
ATOM 768 C CA . LEU A 1 104 ? 9.197 -2.279 -5.561 1.00 95.56 104 LEU A CA 1
ATOM 769 C C . LEU A 1 104 ? 9.387 -0.789 -5.260 1.00 95.56 104 LEU A C 1
ATOM 771 O O . LEU A 1 104 ? 8.492 0.012 -5.526 1.00 95.56 104 LEU A O 1
ATOM 775 N N . ALA A 1 105 ? 10.551 -0.416 -4.727 1.00 93.44 105 ALA A N 1
ATOM 776 C CA . ALA A 1 105 ? 10.873 0.965 -4.401 1.00 93.44 105 ALA A CA 1
ATOM 777 C C . ALA A 1 105 ? 10.950 1.851 -5.655 1.00 93.44 105 ALA A C 1
ATOM 779 O O . ALA A 1 105 ? 10.400 2.950 -5.655 1.00 93.44 105 ALA A O 1
ATOM 780 N N . VAL A 1 106 ? 11.567 1.363 -6.739 1.00 95.06 106 VAL A N 1
ATOM 781 C CA . VAL A 1 106 ? 11.580 2.057 -8.036 1.00 95.06 106 VAL A CA 1
ATOM 782 C C . VAL A 1 106 ? 10.155 2.265 -8.537 1.00 95.06 106 VAL A C 1
ATOM 784 O O . VAL A 1 106 ? 9.797 3.386 -8.878 1.00 95.06 106 VAL A O 1
ATOM 787 N N . VAL A 1 107 ? 9.329 1.215 -8.568 1.00 96.81 107 VAL A N 1
ATOM 788 C CA . VAL A 1 107 ? 7.960 1.295 -9.100 1.00 96.81 107 VAL A CA 1
ATOM 789 C C . VAL A 1 107 ? 7.068 2.210 -8.260 1.00 96.81 107 VAL A C 1
ATOM 791 O O . VAL A 1 107 ? 6.281 2.968 -8.825 1.00 96.81 107 VAL A O 1
ATOM 794 N N . ALA A 1 108 ? 7.214 2.191 -6.935 1.00 94.69 108 ALA A N 1
ATOM 795 C CA . ALA A 1 108 ? 6.542 3.129 -6.039 1.00 94.69 108 ALA A CA 1
ATOM 796 C C . ALA A 1 108 ? 6.919 4.589 -6.352 1.00 94.69 108 ALA A C 1
ATOM 798 O O . ALA A 1 108 ? 6.040 5.439 -6.484 1.00 94.69 108 ALA A O 1
ATOM 799 N N . GLU A 1 109 ? 8.213 4.860 -6.538 1.00 93.81 109 GLU A N 1
ATOM 800 C CA . GLU A 1 109 ? 8.756 6.191 -6.833 1.00 93.81 109 GLU A CA 1
ATOM 801 C C . GLU A 1 109 ? 8.309 6.734 -8.204 1.00 93.81 109 GLU A C 1
ATOM 803 O O . GLU A 1 109 ? 8.259 7.946 -8.417 1.00 93.81 109 GLU A O 1
ATOM 808 N N . LEU A 1 110 ? 7.933 5.872 -9.157 1.00 94.06 110 LEU A N 1
ATOM 809 C CA . LEU A 1 110 ? 7.429 6.327 -10.459 1.00 94.06 110 LEU A CA 1
ATOM 810 C C . LEU A 1 110 ? 6.143 7.157 -10.350 1.00 94.06 110 LEU A C 1
ATOM 812 O O . LEU A 1 110 ? 5.890 7.954 -11.253 1.00 94.06 110 LEU A O 1
ATOM 816 N N . GLY A 1 111 ? 5.333 6.963 -9.300 1.00 93.38 111 GLY A N 1
ATOM 817 C CA . GLY A 1 111 ? 4.054 7.664 -9.134 1.00 93.38 111 GLY A CA 1
ATOM 818 C C . GLY A 1 111 ? 3.045 7.383 -10.256 1.00 93.38 111 GLY A C 1
ATOM 819 O O . GLY A 1 111 ? 2.139 8.176 -10.499 1.00 93.38 111 GLY A O 1
ATOM 820 N N . ASP A 1 112 ? 3.207 6.269 -10.975 1.00 96.00 112 ASP A N 1
ATOM 821 C CA . ASP A 1 112 ? 2.365 5.900 -12.110 1.00 96.00 112 ASP A CA 1
ATOM 822 C C . ASP A 1 112 ? 1.141 5.107 -11.647 1.00 96.00 112 ASP A C 1
ATOM 824 O O . ASP A 1 112 ? 1.271 4.003 -11.119 1.00 96.00 112 ASP A O 1
ATOM 828 N N . ALA A 1 113 ? -0.063 5.633 -11.887 1.00 96.69 113 ALA A N 1
ATOM 829 C CA . ALA A 1 113 ? -1.311 4.980 -11.489 1.00 96.69 113 ALA A CA 1
ATOM 830 C C . ALA A 1 113 ? -1.497 3.583 -12.117 1.00 96.69 113 ALA A C 1
ATOM 832 O O . ALA A 1 113 ? -2.187 2.738 -11.544 1.00 96.69 113 ALA A O 1
ATOM 833 N N . ARG A 1 114 ? -0.840 3.284 -13.249 1.00 97.44 114 ARG A N 1
ATOM 834 C CA . ARG A 1 114 ? -0.832 1.935 -13.846 1.00 97.44 114 ARG A CA 1
ATOM 835 C C . ARG A 1 114 ? -0.168 0.896 -12.937 1.00 97.44 114 ARG A C 1
ATOM 837 O O . ARG A 1 114 ? -0.426 -0.293 -13.099 1.00 97.44 114 ARG A O 1
ATOM 844 N N . ALA A 1 115 ? 0.652 1.323 -11.974 1.00 97.88 115 ALA A N 1
ATOM 845 C CA . ALA A 1 115 ? 1.304 0.453 -11.002 1.00 97.88 115 ALA A CA 1
ATOM 846 C C . ALA A 1 115 ? 0.393 0.022 -9.842 1.00 97.88 115 ALA A C 1
ATOM 848 O O . ALA A 1 115 ? 0.747 -0.911 -9.120 1.00 97.88 115 ALA A O 1
ATOM 849 N N . ILE A 1 116 ? -0.772 0.658 -9.654 1.00 98.31 116 ILE A N 1
ATOM 850 C CA . ILE A 1 116 ? -1.673 0.400 -8.517 1.00 98.31 116 ILE A CA 1
ATOM 851 C C . ILE A 1 116 ? -1.987 -1.097 -8.336 1.00 98.31 116 ILE A C 1
ATOM 853 O O . ILE A 1 116 ? -1.844 -1.574 -7.210 1.00 98.31 116 ILE A O 1
ATOM 857 N N . PRO A 1 117 ? -2.344 -1.879 -9.378 1.00 96.50 117 PRO A N 1
ATOM 858 C CA . PRO A 1 117 ? -2.619 -3.307 -9.204 1.00 96.50 117 PRO A CA 1
ATOM 859 C C . PRO A 1 117 ? -1.410 -4.100 -8.687 1.00 96.50 117 PRO A C 1
ATOM 861 O O . PRO A 1 117 ? -1.554 -4.922 -7.783 1.00 96.50 117 PRO A O 1
ATOM 864 N N . ALA A 1 118 ? -0.212 -3.823 -9.212 1.00 96.50 118 ALA A N 1
ATOM 865 C CA . ALA A 1 118 ? 1.018 -4.492 -8.791 1.00 96.50 118 ALA A CA 1
ATOM 866 C C . ALA A 1 118 ? 1.430 -4.084 -7.365 1.00 96.50 118 ALA A C 1
ATOM 868 O O . ALA A 1 118 ? 1.831 -4.926 -6.564 1.00 96.50 118 ALA A O 1
ATOM 869 N N . LEU A 1 119 ? 1.269 -2.811 -7.000 1.00 97.31 119 LEU A N 1
ATOM 870 C CA . LEU A 1 119 ? 1.525 -2.337 -5.638 1.00 97.31 119 LEU A CA 1
ATOM 871 C C . LEU A 1 119 ? 0.508 -2.904 -4.633 1.00 97.31 119 LEU A C 1
ATOM 873 O O . LEU A 1 119 ? 0.880 -3.241 -3.511 1.00 97.31 119 LEU A O 1
ATOM 877 N N . ALA A 1 120 ? -0.757 -3.067 -5.031 1.00 95.69 120 ALA A N 1
ATOM 878 C CA . ALA A 1 120 ? -1.791 -3.696 -4.208 1.00 95.69 120 ALA A CA 1
ATOM 879 C C . ALA A 1 120 ? -1.497 -5.183 -3.942 1.00 95.69 120 ALA A C 1
ATOM 881 O O . ALA A 1 120 ? -1.690 -5.654 -2.820 1.00 95.69 120 ALA A O 1
ATOM 882 N N . ASP A 1 121 ? -0.975 -5.905 -4.937 1.00 93.12 121 ASP A N 1
ATOM 883 C CA . ASP A 1 121 ? -0.475 -7.277 -4.770 1.00 93.12 121 ASP A CA 1
ATOM 884 C C . ASP A 1 121 ? 0.726 -7.344 -3.804 1.00 93.12 121 ASP A C 1
ATOM 886 O O . ASP A 1 121 ? 0.826 -8.279 -3.009 1.00 93.12 121 ASP A O 1
ATOM 890 N N . ALA A 1 122 ? 1.596 -6.330 -3.826 1.00 93.00 122 ALA A N 1
ATOM 891 C CA . ALA A 1 122 ? 2.771 -6.212 -2.959 1.00 93.00 122 ALA A CA 1
ATOM 892 C C . ALA A 1 122 ? 2.459 -5.666 -1.551 1.00 93.00 122 ALA A C 1
ATOM 894 O O . ALA A 1 122 ? 3.335 -5.581 -0.695 1.00 93.00 122 ALA A O 1
ATOM 895 N N . MET A 1 123 ? 1.214 -5.288 -1.256 1.00 89.50 123 MET A N 1
ATOM 896 C CA . MET A 1 123 ? 0.860 -4.588 -0.013 1.00 89.50 123 MET A CA 1
ATOM 897 C C . MET A 1 123 ? 1.173 -5.393 1.267 1.00 89.50 123 MET A C 1
ATOM 899 O O . MET A 1 123 ? 1.369 -4.823 2.342 1.00 89.50 123 MET A O 1
ATOM 903 N N . GLY A 1 124 ? 1.238 -6.723 1.164 1.00 82.19 124 GLY A N 1
ATOM 904 C CA . GLY A 1 124 ? 1.629 -7.612 2.260 1.00 82.19 124 GLY A CA 1
ATOM 905 C C . GLY A 1 124 ? 3.132 -7.643 2.560 1.00 82.19 124 GLY A C 1
ATOM 906 O O . GLY A 1 124 ? 3.514 -8.199 3.585 1.00 82.19 124 GLY A O 1
ATOM 907 N N . THR A 1 125 ? 3.983 -7.069 1.701 1.00 81.25 125 THR A N 1
ATOM 908 C CA . THR A 1 125 ? 5.445 -7.221 1.797 1.00 81.25 125 THR A CA 1
ATOM 909 C C . THR A 1 125 ? 6.147 -6.083 2.536 1.00 81.25 125 THR A C 1
ATOM 911 O O . THR A 1 125 ? 7.339 -6.190 2.797 1.00 81.25 125 THR A O 1
ATOM 914 N N . GLY A 1 126 ? 5.450 -4.998 2.900 1.00 79.88 126 GLY A N 1
ATOM 915 C CA . GLY A 1 126 ? 6.028 -3.960 3.760 1.00 79.88 126 GLY A CA 1
ATOM 916 C C . GLY A 1 126 ? 5.487 -2.545 3.561 1.00 79.88 126 GLY A C 1
ATOM 917 O O . GLY A 1 126 ? 4.511 -2.299 2.852 1.00 79.88 126 GLY A O 1
ATOM 918 N N . HIS A 1 127 ? 6.141 -1.588 4.226 1.00 85.62 127 HIS A N 1
ATOM 919 C CA . HIS A 1 127 ? 5.685 -0.198 4.321 1.00 85.62 127 HIS A CA 1
ATOM 920 C C . HIS A 1 127 ? 5.737 0.586 3.008 1.00 85.62 127 HIS A C 1
ATOM 922 O O . HIS A 1 127 ? 4.914 1.486 2.842 1.00 85.62 127 HIS A O 1
ATOM 928 N N . LEU A 1 128 ? 6.636 0.233 2.083 1.00 89.19 128 LEU A N 1
ATOM 929 C CA . LEU A 1 128 ? 6.809 0.933 0.805 1.00 89.19 128 LEU A CA 1
ATOM 930 C C . LEU A 1 128 ? 5.553 0.853 -0.071 1.00 89.19 128 LEU A C 1
ATOM 932 O O . LEU A 1 128 ? 4.989 1.887 -0.422 1.00 89.19 128 LEU A O 1
ATOM 936 N N . ALA A 1 129 ? 5.057 -0.360 -0.343 1.00 93.25 129 ALA A N 1
ATOM 937 C CA . ALA A 1 129 ? 3.831 -0.564 -1.118 1.00 93.25 129 ALA A CA 1
ATOM 938 C C . ALA A 1 129 ? 2.629 0.137 -0.465 1.00 93.25 129 ALA A C 1
ATOM 940 O O . ALA A 1 129 ? 1.875 0.848 -1.125 1.00 93.25 129 ALA A O 1
ATOM 941 N N . MET A 1 130 ? 2.493 -0.000 0.860 1.00 94.69 130 MET A N 1
ATOM 942 C CA . MET A 1 130 ? 1.429 0.658 1.620 1.00 94.69 130 MET A CA 1
ATOM 943 C C . MET A 1 130 ? 1.500 2.192 1.534 1.00 94.69 130 MET A C 1
ATOM 945 O O . MET A 1 130 ? 0.471 2.857 1.455 1.00 94.69 130 MET A O 1
ATOM 949 N N . GLY A 1 131 ? 2.705 2.766 1.589 1.00 93.69 131 GLY A N 1
ATOM 950 C CA . GLY A 1 131 ? 2.929 4.207 1.469 1.00 93.69 131 GLY A CA 1
ATOM 951 C C . GLY A 1 131 ? 2.570 4.720 0.079 1.00 93.69 131 GLY A C 1
ATOM 952 O O . GLY A 1 131 ? 1.802 5.671 -0.030 1.00 93.69 131 GLY A O 1
ATOM 953 N N . ALA A 1 132 ? 3.044 4.041 -0.967 1.00 94.94 132 ALA A N 1
ATOM 954 C CA . ALA A 1 132 ? 2.740 4.390 -2.353 1.00 94.94 132 ALA A CA 1
ATOM 955 C C . ALA A 1 132 ? 1.228 4.360 -2.630 1.00 94.94 132 ALA A C 1
ATOM 957 O O . ALA A 1 132 ? 0.673 5.324 -3.149 1.00 94.94 132 ALA A O 1
ATOM 958 N N . LEU A 1 133 ? 0.531 3.298 -2.208 1.00 97.69 133 LEU A N 1
ATOM 959 C CA . LEU A 1 133 ? -0.926 3.192 -2.351 1.00 97.69 133 LEU A CA 1
ATOM 960 C C . LEU A 1 133 ? -1.666 4.326 -1.630 1.00 97.69 133 LEU A C 1
ATOM 962 O O . LEU A 1 133 ? -2.604 4.889 -2.186 1.00 97.69 133 LEU A O 1
ATOM 966 N N . ALA A 1 134 ? -1.237 4.695 -0.421 1.00 97.12 134 ALA A N 1
ATOM 967 C CA . ALA A 1 134 ? -1.830 5.817 0.304 1.00 97.12 134 ALA A CA 1
ATOM 968 C C . ALA A 1 134 ? -1.589 7.169 -0.395 1.00 97.12 134 ALA A C 1
ATOM 970 O O . ALA A 1 134 ? -2.477 8.021 -0.370 1.00 97.12 134 ALA A O 1
ATOM 971 N N . GLN A 1 135 ? -0.432 7.351 -1.043 1.00 96.38 135 GLN A N 1
ATOM 972 C CA . GLN A 1 135 ? -0.105 8.549 -1.829 1.00 96.38 135 GLN A CA 1
ATOM 973 C C . GLN A 1 135 ? -0.893 8.639 -3.142 1.00 96.38 135 GLN A C 1
ATOM 975 O O . GLN A 1 135 ? -1.150 9.739 -3.622 1.00 96.38 135 GLN A O 1
ATOM 980 N N . PHE A 1 136 ? -1.332 7.511 -3.707 1.00 97.19 136 PHE A N 1
ATOM 981 C CA . PHE A 1 136 ? -2.273 7.531 -4.829 1.00 97.19 136 PHE A CA 1
ATOM 982 C C . PHE A 1 136 ? -3.672 8.001 -4.418 1.00 97.19 136 PHE A C 1
ATOM 984 O O . PHE A 1 136 ? -4.419 8.455 -5.279 1.00 97.19 136 PHE A O 1
ATOM 991 N N . GLY 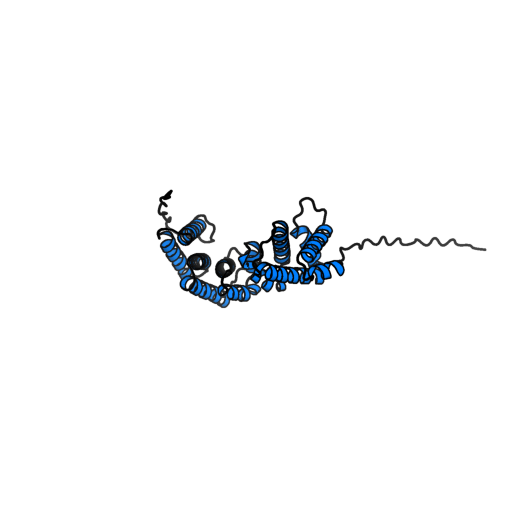A 1 137 ? -4.050 7.899 -3.139 1.00 96.38 137 GLY A N 1
ATOM 992 C CA . GLY A 1 137 ? -5.346 8.358 -2.639 1.00 96.38 137 GLY A CA 1
ATOM 993 C C . GLY A 1 137 ? -6.527 7.679 -3.343 1.00 96.38 137 GLY A C 1
ATOM 994 O O . GLY A 1 137 ? -6.596 6.452 -3.444 1.00 96.38 137 GLY A O 1
ATOM 995 N N . ARG A 1 138 ? -7.479 8.480 -3.841 1.00 97.12 138 ARG A N 1
ATOM 996 C CA . ARG A 1 138 ? -8.733 7.990 -4.444 1.00 97.12 138 ARG A CA 1
ATOM 997 C C . ARG A 1 138 ? -8.537 6.969 -5.583 1.00 97.12 138 ARG A C 1
ATOM 999 O O . ARG A 1 138 ? -9.248 5.962 -5.545 1.00 97.12 138 ARG A O 1
ATOM 1006 N N . PRO A 1 139 ? -7.615 7.165 -6.549 1.00 97.62 139 PRO A N 1
ATOM 1007 C CA . PRO A 1 139 ? -7.270 6.164 -7.561 1.00 97.62 139 PRO A CA 1
ATOM 1008 C C . PRO A 1 139 ? -6.965 4.756 -7.034 1.00 97.62 139 PRO A C 1
ATOM 1010 O O . PRO A 1 139 ? -7.313 3.777 -7.687 1.00 97.62 139 PRO A O 1
ATOM 1013 N N . ALA A 1 140 ? -6.331 4.632 -5.864 1.00 98.12 140 ALA A N 1
ATOM 1014 C CA . ALA A 1 140 ? -5.968 3.333 -5.294 1.00 98.12 140 ALA A CA 1
ATOM 1015 C C . ALA A 1 140 ? -7.051 2.738 -4.381 1.00 98.12 140 ALA A C 1
ATOM 1017 O O . ALA A 1 140 ? -6.950 1.568 -4.010 1.00 98.12 140 ALA A O 1
ATOM 1018 N N . LEU A 1 141 ? -8.086 3.508 -4.027 1.00 98.00 141 LEU A N 1
ATOM 1019 C CA . LEU A 1 141 ? -9.078 3.117 -3.024 1.00 98.00 141 LEU A CA 1
ATOM 1020 C C . LEU A 1 141 ? -9.726 1.763 -3.334 1.00 98.00 141 LEU A C 1
ATOM 1022 O O . LEU A 1 141 ? -9.758 0.888 -2.473 1.00 98.00 141 LEU A O 1
ATOM 1026 N N . ASP A 1 142 ? -10.228 1.582 -4.555 1.00 97.44 142 ASP A N 1
ATOM 1027 C CA . ASP A 1 142 ? -10.987 0.380 -4.908 1.00 97.44 142 ASP A CA 1
ATOM 1028 C C . ASP A 1 142 ? -10.095 -0.874 -4.872 1.00 97.44 142 ASP A C 1
ATOM 1030 O O . ASP A 1 142 ? -10.498 -1.902 -4.327 1.00 97.44 142 ASP A O 1
ATOM 1034 N N . ALA A 1 143 ? -8.840 -0.756 -5.322 1.00 96.69 143 ALA A N 1
ATOM 1035 C CA . ALA A 1 143 ? -7.858 -1.834 -5.228 1.00 96.69 143 ALA A CA 1
ATOM 1036 C C . ALA A 1 143 ? -7.534 -2.192 -3.767 1.00 96.69 143 ALA A C 1
ATOM 1038 O O . ALA A 1 143 ? -7.439 -3.369 -3.425 1.00 96.69 143 ALA A O 1
ATOM 1039 N N . VAL A 1 144 ? -7.392 -1.202 -2.879 1.00 97.62 144 VAL A N 1
ATOM 1040 C CA . VAL A 1 144 ? -7.114 -1.442 -1.451 1.00 97.62 144 VAL A CA 1
ATOM 1041 C C . VAL A 1 144 ? -8.318 -2.084 -0.750 1.00 97.62 144 VAL A C 1
ATOM 1043 O O . VAL A 1 144 ? -8.143 -3.030 0.022 1.00 97.62 144 VAL A O 1
ATOM 1046 N N . LEU A 1 145 ? -9.538 -1.623 -1.044 1.00 96.94 145 LEU A N 1
ATOM 1047 C CA . LEU A 1 145 ? -10.775 -2.206 -0.510 1.00 96.94 145 LEU A CA 1
ATOM 1048 C C . LEU A 1 145 ? -10.951 -3.667 -0.938 1.00 96.94 145 LEU A C 1
ATOM 1050 O O . LEU A 1 145 ? -11.368 -4.501 -0.135 1.00 96.94 145 LEU A O 1
ATOM 1054 N N . GLU A 1 146 ? -10.580 -4.014 -2.170 1.00 94.75 146 GLU A N 1
ATOM 1055 C CA . GLU A 1 146 ? -10.590 -5.407 -2.621 1.00 94.75 146 GLU A CA 1
ATOM 1056 C C . GLU A 1 146 ? -9.665 -6.281 -1.753 1.00 94.75 146 GLU A C 1
ATOM 1058 O O . GLU A 1 146 ? -10.052 -7.363 -1.298 1.00 94.75 146 GLU A O 1
ATOM 1063 N N . ARG A 1 147 ? -8.461 -5.787 -1.432 1.00 93.06 147 ARG A N 1
ATOM 1064 C CA . ARG A 1 147 ? -7.481 -6.516 -0.606 1.00 93.06 147 ARG A CA 1
ATOM 1065 C C . ARG A 1 147 ? -7.869 -6.647 0.857 1.00 93.06 147 ARG A C 1
ATOM 1067 O O . ARG A 1 147 ? -7.419 -7.596 1.503 1.00 93.06 147 ARG A O 1
ATOM 1074 N N . LEU A 1 148 ? -8.755 -5.794 1.364 1.00 92.31 148 LEU A N 1
ATOM 1075 C CA . LEU A 1 148 ? -9.340 -5.959 2.697 1.00 92.31 148 LEU A CA 1
ATOM 1076 C C . LEU A 1 148 ? -10.123 -7.275 2.836 1.00 92.31 148 LEU A C 1
ATOM 1078 O O . LEU A 1 148 ? -10.260 -7.803 3.937 1.00 92.31 148 LEU A O 1
ATOM 1082 N N . ASN A 1 149 ? -10.573 -7.861 1.725 1.00 86.44 149 ASN A N 1
ATOM 1083 C CA . ASN A 1 149 ? -11.262 -9.149 1.721 1.00 86.44 149 ASN A CA 1
ATOM 1084 C C . ASN A 1 149 ? -10.314 -10.346 1.502 1.00 86.44 149 ASN A C 1
ATOM 1086 O O . ASN A 1 149 ? -10.688 -11.496 1.758 1.00 86.44 149 ASN A O 1
ATOM 1090 N N . GLN A 1 150 ? -9.053 -10.100 1.137 1.00 83.19 150 GLN A N 1
ATOM 1091 C CA . GLN A 1 150 ? -8.101 -11.133 0.727 1.00 83.19 150 GLN A CA 1
ATOM 1092 C C . GLN A 1 150 ? -7.109 -11.503 1.841 1.00 83.19 150 GLN A C 1
ATOM 1094 O O . GLN A 1 150 ? -6.093 -10.845 2.049 1.00 83.19 150 GLN A O 1
ATOM 1099 N N . GLY A 1 151 ? -7.399 -12.614 2.530 1.00 78.88 151 GLY A N 1
ATOM 1100 C CA . GLY A 1 151 ? -6.489 -13.383 3.396 1.00 78.88 151 GLY A CA 1
ATOM 1101 C C . GLY A 1 151 ? -5.350 -12.612 4.079 1.00 78.88 151 GLY A C 1
ATOM 1102 O O . GLY A 1 151 ? -5.554 -11.963 5.102 1.00 78.88 151 GLY A O 1
ATOM 1103 N N . ARG A 1 152 ? -4.129 -12.737 3.540 1.00 77.88 152 ARG A N 1
ATOM 1104 C CA . ARG A 1 152 ? -2.895 -12.202 4.150 1.00 77.88 152 ARG A CA 1
ATOM 1105 C C . ARG A 1 152 ? -2.774 -10.675 4.063 1.00 77.88 152 ARG A C 1
ATOM 1107 O O . ARG A 1 152 ? -2.061 -10.086 4.867 1.00 77.88 152 ARG A O 1
ATOM 1114 N N . SER A 1 153 ? -3.500 -10.030 3.152 1.00 88.19 153 SER A N 1
ATOM 1115 C CA . SER A 1 153 ? -3.396 -8.587 2.895 1.00 88.19 153 SER A CA 1
ATOM 1116 C C . SER A 1 153 ? -4.355 -7.744 3.735 1.00 88.19 153 SER A C 1
ATOM 1118 O O . SER A 1 153 ? -4.238 -6.522 3.734 1.00 88.19 153 SER A O 1
ATOM 1120 N N . ARG A 1 154 ? -5.277 -8.365 4.486 1.00 93.62 154 ARG A N 1
ATOM 1121 C CA . ARG A 1 154 ? -6.332 -7.655 5.236 1.00 93.62 154 ARG A CA 1
ATOM 1122 C C . ARG A 1 154 ? -5.781 -6.619 6.207 1.00 93.62 154 ARG A C 1
ATOM 1124 O O . ARG A 1 154 ? -6.243 -5.486 6.233 1.00 93.62 154 ARG A O 1
ATOM 1131 N N . ARG A 1 155 ? -4.767 -7.002 6.990 1.00 93.12 155 ARG A N 1
ATOM 1132 C CA . ARG A 1 155 ? -4.142 -6.105 7.969 1.00 93.12 155 ARG A CA 1
ATOM 1133 C C . ARG A 1 155 ? -3.492 -4.905 7.279 1.00 93.12 155 ARG A C 1
ATOM 1135 O O . ARG A 1 155 ? -3.718 -3.772 7.693 1.00 93.12 155 ARG A O 1
ATOM 1142 N N . SER A 1 156 ? -2.727 -5.148 6.217 1.00 94.25 156 SER A N 1
ATOM 1143 C CA . SER A 1 156 ? -2.089 -4.080 5.446 1.00 94.25 156 SER A CA 1
ATOM 1144 C C . SER A 1 156 ? -3.118 -3.174 4.768 1.00 94.25 156 SER A C 1
ATOM 1146 O O . SER A 1 156 ? -2.939 -1.961 4.758 1.00 94.25 156 SER A O 1
ATOM 1148 N N . ALA A 1 157 ? -4.232 -3.734 4.284 1.00 97.00 157 ALA A N 1
ATOM 1149 C CA . ALA A 1 157 ? -5.339 -2.963 3.726 1.00 97.00 157 ALA A CA 1
ATOM 1150 C C . ALA A 1 157 ? -5.914 -1.986 4.760 1.00 97.00 157 ALA A C 1
ATOM 1152 O O . ALA A 1 157 ? -6.025 -0.800 4.464 1.00 97.00 157 ALA A O 1
ATOM 1153 N N . CYS A 1 158 ? -6.189 -2.442 5.992 1.00 97.25 158 CYS A N 1
ATOM 1154 C CA . CYS A 1 158 ? -6.628 -1.557 7.077 1.00 97.25 158 CYS A CA 1
ATOM 1155 C C . CYS A 1 158 ? -5.646 -0.397 7.298 1.00 97.25 158 CYS A C 1
ATOM 1157 O O . CYS A 1 158 ? -6.063 0.754 7.398 1.00 97.25 158 CYS A O 1
ATOM 1159 N N . ALA A 1 159 ? -4.342 -0.688 7.331 1.00 95.38 159 ALA A N 1
ATOM 1160 C CA . ALA A 1 159 ? -3.317 0.331 7.540 1.00 95.38 159 ALA A CA 1
ATOM 1161 C C . ALA A 1 159 ? -3.279 1.371 6.403 1.00 95.38 159 ALA A C 1
ATOM 1163 O O . ALA A 1 159 ? -3.180 2.569 6.671 1.00 95.38 159 ALA A O 1
ATOM 1164 N N . VAL A 1 160 ? -3.389 0.941 5.141 1.00 97.69 160 VAL A N 1
ATOM 1165 C CA . VAL A 1 160 ? -3.439 1.856 3.985 1.00 97.69 160 VAL A CA 1
ATOM 1166 C C . VAL A 1 160 ? -4.697 2.717 4.019 1.00 97.69 160 VAL A C 1
ATOM 1168 O O . VAL A 1 160 ? -4.606 3.930 3.849 1.00 97.69 160 VAL A O 1
ATOM 1171 N N . LEU A 1 161 ? -5.853 2.116 4.297 1.00 98.25 161 LEU A N 1
ATOM 1172 C CA . LEU A 1 161 ? -7.125 2.825 4.429 1.00 98.25 161 LEU A CA 1
ATOM 1173 C C . LEU A 1 161 ? -7.076 3.884 5.540 1.00 98.25 161 LEU A C 1
ATOM 1175 O O . LEU A 1 161 ? -7.526 5.007 5.331 1.00 98.25 161 LEU A O 1
ATOM 1179 N N . GLY A 1 162 ? -6.455 3.569 6.681 1.00 97.06 162 GLY A N 1
ATOM 1180 C CA . GLY A 1 162 ? -6.198 4.543 7.745 1.00 97.06 162 GLY A CA 1
ATOM 1181 C C . GLY A 1 162 ? -5.363 5.731 7.261 1.00 97.06 162 GLY A C 1
ATOM 1182 O O . GLY A 1 162 ? -5.746 6.875 7.483 1.00 97.06 162 GLY A O 1
ATOM 1183 N N . ARG A 1 163 ? -4.270 5.484 6.525 1.00 95.94 163 ARG A N 1
ATOM 1184 C CA . ARG A 1 163 ? -3.447 6.555 5.924 1.00 95.94 163 ARG A CA 1
ATOM 1185 C C . ARG A 1 163 ? -4.193 7.366 4.865 1.00 95.94 163 ARG A C 1
ATOM 1187 O O . ARG A 1 163 ? -3.883 8.532 4.663 1.00 95.94 163 ARG A O 1
ATOM 1194 N N . MET A 1 164 ? -5.159 6.772 4.168 1.00 97.81 164 MET A N 1
ATOM 1195 C CA . MET A 1 164 ? -6.018 7.499 3.229 1.00 97.81 164 MET A CA 1
ATOM 1196 C C . MET A 1 164 ? -7.032 8.407 3.941 1.00 97.81 164 MET A C 1
ATOM 1198 O O . MET A 1 164 ? -7.501 9.361 3.326 1.00 97.81 164 MET A O 1
ATOM 1202 N N . LEU A 1 165 ? -7.371 8.141 5.208 1.00 96.50 165 LEU A N 1
ATOM 1203 C CA . LEU A 1 165 ? -8.202 9.030 6.030 1.00 96.50 165 LEU A CA 1
ATOM 1204 C C . LEU A 1 165 ? -7.401 10.147 6.707 1.00 96.50 165 LEU A C 1
ATOM 1206 O O . LEU A 1 165 ? -7.976 11.202 6.978 1.00 96.50 165 LEU A O 1
ATOM 1210 N N . ASP A 1 166 ? -6.120 9.890 6.971 1.00 92.50 166 ASP A N 1
ATOM 1211 C CA . ASP A 1 166 ? -5.220 10.729 7.760 1.00 92.50 166 ASP A CA 1
ATOM 1212 C C . ASP A 1 166 ? -4.990 12.108 7.137 1.00 92.50 166 ASP A C 1
ATOM 1214 O O . ASP A 1 166 ? -4.490 12.208 6.021 1.00 92.50 166 ASP A O 1
ATOM 1218 N N . ALA A 1 167 ? -5.304 13.181 7.863 1.00 90.38 167 ALA A N 1
ATOM 1219 C CA . ALA A 1 167 ? -5.143 14.546 7.365 1.00 90.38 167 ALA A CA 1
ATOM 1220 C C . ALA A 1 167 ? -3.676 14.909 7.059 1.00 90.38 167 ALA A C 1
ATOM 1222 O O . ALA A 1 167 ? -3.437 15.764 6.201 1.00 90.38 167 ALA A O 1
ATOM 1223 N N . ASP A 1 168 ? -2.717 14.238 7.708 1.00 88.88 168 ASP A N 1
ATOM 1224 C CA . ASP A 1 168 ? -1.282 14.448 7.489 1.00 88.88 168 ASP A CA 1
ATOM 1225 C C . ASP A 1 168 ? -0.787 13.815 6.177 1.00 88.88 168 ASP A C 1
ATOM 1227 O O . ASP A 1 168 ? 0.275 14.180 5.669 1.00 88.88 168 ASP A O 1
ATOM 1231 N N . ASN A 1 169 ? -1.556 12.899 5.574 1.00 91.31 169 ASN A N 1
ATOM 1232 C CA . ASN A 1 169 ? -1.283 12.415 4.225 1.00 91.31 169 ASN A CA 1
ATOM 1233 C C . ASN A 1 169 ? -1.697 13.490 3.200 1.00 91.31 169 ASN A C 1
ATOM 1235 O O . ASN A 1 169 ? -2.885 13.800 3.101 1.00 91.31 169 ASN A O 1
ATOM 1239 N N . PRO A 1 170 ? -0.787 14.023 2.361 1.00 92.06 170 PRO A N 1
ATOM 1240 C CA . PRO A 1 170 ? -1.141 15.032 1.359 1.00 92.06 170 PRO A CA 1
ATOM 1241 C C . PRO A 1 170 ? -2.213 14.568 0.360 1.00 92.06 170 PRO A C 1
ATOM 1243 O O . PRO A 1 170 ? -2.962 15.391 -0.163 1.00 92.06 170 PRO A O 1
ATOM 1246 N N . ALA A 1 171 ? -2.301 13.257 0.115 1.00 94.75 171 ALA A N 1
ATOM 1247 C CA . ALA A 1 171 ? -3.258 12.634 -0.797 1.00 94.75 171 ALA A CA 1
ATOM 1248 C C . ALA A 1 171 ? -4.501 12.061 -0.088 1.00 94.75 171 ALA A C 1
ATOM 1250 O O . ALA A 1 171 ? -5.210 11.227 -0.662 1.00 94.75 171 ALA A O 1
ATOM 1251 N N . HIS A 1 172 ? -4.766 12.463 1.160 1.00 95.75 172 HIS A N 1
ATOM 1252 C CA . HIS A 1 172 ? -5.913 11.956 1.905 1.00 95.75 172 HIS A CA 1
ATOM 1253 C C . HIS A 1 172 ? -7.236 12.205 1.185 1.00 95.75 172 HIS A C 1
ATOM 1255 O O . HIS A 1 172 ? -7.469 13.218 0.519 1.00 95.75 172 HIS A O 1
ATOM 1261 N N . ILE A 1 173 ? -8.145 11.257 1.355 1.00 96.62 173 ILE A N 1
ATOM 1262 C CA . ILE A 1 173 ? -9.447 11.264 0.715 1.00 96.62 173 ILE A CA 1
ATOM 1263 C C . ILE A 1 173 ? -10.368 12.187 1.510 1.00 96.62 173 ILE A C 1
ATOM 1265 O O . ILE A 1 173 ? -10.661 11.943 2.680 1.00 96.62 173 ILE A O 1
ATOM 1269 N N . ARG A 1 174 ? -10.835 13.253 0.853 1.00 94.19 174 ARG A N 1
ATOM 1270 C CA . ARG A 1 174 ? -11.756 14.255 1.423 1.00 94.19 174 ARG A CA 1
ATOM 1271 C C . ARG A 1 174 ? -13.217 14.021 1.055 1.00 94.19 174 ARG A C 1
ATOM 1273 O O . ARG A 1 174 ? -14.105 14.511 1.738 1.00 94.19 174 ARG A O 1
ATOM 1280 N N . GLU A 1 175 ? -13.463 13.298 -0.033 1.00 96.19 175 GLU A N 1
ATOM 1281 C CA . GLU A 1 175 ? -14.806 13.055 -0.554 1.00 96.19 175 GLU A CA 1
ATOM 1282 C C . GLU A 1 175 ? -15.656 12.265 0.463 1.00 96.19 175 GLU A C 1
ATOM 1284 O O . GLU A 1 175 ? -15.269 11.146 0.815 1.00 96.19 175 GLU A O 1
ATOM 1289 N N . PRO A 1 176 ? -16.816 12.791 0.906 1.00 95.69 176 PRO A N 1
ATOM 1290 C CA . PRO A 1 176 ? -17.618 12.166 1.959 1.00 95.69 176 PRO A CA 1
ATOM 1291 C C . PRO A 1 176 ? -18.040 10.727 1.654 1.00 95.69 176 PRO A C 1
ATOM 1293 O O . PRO A 1 176 ? -17.991 9.874 2.537 1.00 95.69 176 PRO A O 1
ATOM 1296 N N . GLU A 1 177 ? -18.415 10.431 0.406 1.00 96.50 177 GLU A N 1
ATOM 1297 C CA . GLU A 1 177 ? -18.824 9.082 0.004 1.00 96.50 177 GLU A CA 1
ATOM 1298 C C . GLU A 1 177 ? -17.663 8.089 0.122 1.00 96.50 177 GLU A C 1
ATOM 1300 O O . GLU A 1 177 ? -17.795 7.036 0.746 1.00 96.50 177 GLU A O 1
ATOM 1305 N N . SER A 1 178 ? -16.495 8.447 -0.412 1.00 98.06 178 SER A N 1
ATOM 1306 C CA . SER A 1 178 ? -15.299 7.610 -0.334 1.00 98.06 178 SER A CA 1
ATOM 1307 C C . SER A 1 178 ? -14.819 7.426 1.107 1.00 98.06 178 SER A C 1
ATOM 1309 O O . SER A 1 178 ? -14.477 6.308 1.489 1.00 98.06 178 SER A O 1
ATOM 1311 N N . ARG A 1 179 ? -14.858 8.475 1.940 1.00 97.75 179 ARG A N 1
ATOM 1312 C CA . ARG A 1 179 ? -14.546 8.368 3.378 1.00 97.75 179 ARG A CA 1
ATOM 1313 C C . ARG A 1 179 ? -15.505 7.421 4.089 1.00 97.75 179 ARG A C 1
ATOM 1315 O O . ARG A 1 179 ? -15.052 6.509 4.773 1.00 97.75 179 ARG A O 1
ATOM 1322 N N . LYS A 1 180 ? -16.811 7.560 3.846 1.00 97.19 180 LYS A N 1
ATOM 1323 C CA . LYS A 1 180 ? -17.828 6.655 4.393 1.00 97.19 180 LYS A CA 1
ATOM 1324 C C . LYS A 1 180 ? -17.573 5.205 3.975 1.00 97.19 180 LYS A C 1
ATOM 1326 O O . LYS A 1 180 ? -17.634 4.319 4.819 1.00 97.19 180 LYS A O 1
ATOM 1331 N N . ARG A 1 181 ? -17.228 4.949 2.706 1.00 97.94 181 ARG A N 1
ATOM 1332 C CA . ARG A 1 181 ? -16.872 3.597 2.227 1.00 97.94 181 ARG A CA 1
ATOM 1333 C C . ARG A 1 181 ? -15.682 3.014 2.988 1.00 97.94 181 ARG A C 1
ATOM 1335 O O . ARG A 1 181 ? -15.706 1.831 3.326 1.00 97.94 181 ARG A O 1
ATOM 1342 N N . ILE A 1 182 ? -14.658 3.825 3.257 1.00 98.44 182 ILE A N 1
ATOM 1343 C CA . ILE A 1 182 ? -13.492 3.410 4.045 1.00 98.44 182 ILE A CA 1
ATOM 1344 C C . ILE A 1 182 ? -13.911 3.077 5.480 1.00 98.44 182 ILE A C 1
ATOM 1346 O O . ILE A 1 182 ? -13.613 1.988 5.962 1.00 98.44 182 ILE A O 1
ATOM 1350 N N . GLU A 1 183 ? -14.621 3.986 6.144 1.00 98.38 183 GLU A N 1
ATOM 1351 C CA . GLU A 1 183 ? -15.075 3.825 7.529 1.00 98.38 183 GLU A CA 1
ATOM 1352 C C . GLU A 1 183 ? -15.968 2.597 7.708 1.00 98.38 183 GLU A C 1
ATOM 1354 O O . GLU A 1 183 ? -15.715 1.787 8.598 1.00 98.38 183 GLU A O 1
ATOM 1359 N N . ASP A 1 184 ? -16.966 2.416 6.839 1.00 97.94 184 ASP A N 1
ATOM 1360 C CA . ASP A 1 184 ? -17.870 1.264 6.873 1.00 97.94 184 ASP A CA 1
ATOM 1361 C C . ASP A 1 184 ? -17.092 -0.050 6.692 1.00 97.94 184 ASP A C 1
ATOM 1363 O O . ASP A 1 184 ? -17.339 -1.027 7.399 1.00 97.94 184 ASP A O 1
ATOM 1367 N N . SER A 1 185 ? -16.103 -0.063 5.793 1.00 98.06 185 SER A N 1
ATOM 1368 C CA . SER A 1 185 ? -15.265 -1.243 5.544 1.00 98.06 185 SER A CA 1
ATOM 1369 C C . SER A 1 185 ? -14.337 -1.557 6.720 1.00 98.06 185 SER A C 1
ATOM 1371 O O . SER A 1 185 ? -14.145 -2.722 7.065 1.00 98.06 185 SER A O 1
ATOM 1373 N N . LEU A 1 186 ? -13.774 -0.534 7.369 1.00 98.25 186 LEU A N 1
ATOM 1374 C CA . LEU A 1 186 ? -12.956 -0.701 8.572 1.00 98.25 186 LEU A CA 1
ATOM 1375 C C . LEU A 1 186 ? -13.801 -1.155 9.772 1.00 98.25 186 LEU A C 1
ATOM 1377 O O . LEU A 1 186 ? -13.351 -2.000 10.544 1.00 98.25 186 LEU A O 1
ATOM 1381 N N . LEU A 1 187 ? -15.030 -0.649 9.912 1.00 97.75 187 LEU A N 1
ATOM 1382 C CA . LEU A 1 187 ? -15.985 -1.102 10.927 1.00 97.75 187 LEU A CA 1
ATOM 1383 C C . LEU A 1 187 ? -16.411 -2.560 10.710 1.00 97.75 187 LEU A C 1
ATOM 1385 O O . LEU A 1 187 ? -16.527 -3.309 11.678 1.00 97.75 187 LEU A O 1
ATOM 1389 N N . ASP A 1 188 ? -16.634 -2.987 9.465 1.00 97.00 188 ASP A N 1
ATOM 1390 C CA . ASP A 1 188 ? -16.885 -4.403 9.166 1.00 97.00 188 ASP A CA 1
ATOM 1391 C C . ASP A 1 188 ? -15.654 -5.256 9.506 1.00 97.00 188 ASP A C 1
ATOM 1393 O O . ASP A 1 188 ? -15.748 -6.249 10.234 1.00 97.00 188 ASP A O 1
ATOM 1397 N N . ALA A 1 189 ? -14.469 -4.819 9.072 1.00 96.81 189 ALA A N 1
ATOM 1398 C CA . ALA A 1 189 ? -13.218 -5.523 9.327 1.00 96.81 189 ALA A CA 1
ATOM 1399 C C . ALA A 1 189 ? -12.903 -5.664 10.824 1.00 96.81 189 ALA A C 1
ATOM 1401 O O . ALA A 1 189 ? -12.392 -6.711 11.237 1.00 96.81 189 ALA A O 1
ATOM 1402 N N . SER A 1 190 ? -13.238 -4.656 11.640 1.00 96.00 190 SER A N 1
ATOM 1403 C CA . SER A 1 190 ? -13.032 -4.689 13.092 1.00 96.00 190 SER A CA 1
ATOM 1404 C C . SER A 1 190 ? -13.929 -5.693 13.817 1.00 96.00 190 SER A C 1
ATOM 1406 O O . SER A 1 190 ? -13.617 -6.107 14.933 1.00 96.00 190 SER A O 1
ATOM 1408 N N . ARG A 1 191 ? -15.022 -6.126 13.185 1.00 94.69 191 ARG A N 1
ATOM 1409 C CA . ARG A 1 191 ? -15.979 -7.093 13.744 1.00 94.69 191 ARG A CA 1
ATOM 1410 C C . ARG A 1 191 ? -15.773 -8.496 13.193 1.00 94.69 191 ARG A C 1
ATOM 1412 O O . ARG A 1 191 ? -15.964 -9.474 13.911 1.00 94.69 191 ARG A O 1
ATOM 1419 N N . ARG A 1 192 ? -15.415 -8.592 11.913 1.00 93.19 192 ARG A N 1
ATOM 1420 C CA . ARG A 1 192 ? -15.438 -9.842 11.150 1.00 93.19 192 ARG A CA 1
ATOM 1421 C C . ARG A 1 192 ? -14.148 -10.651 11.235 1.00 93.19 192 ARG A C 1
ATOM 1423 O O . ARG A 1 192 ? -14.194 -11.877 11.140 1.00 93.19 192 ARG A O 1
ATOM 1430 N N . PHE A 1 193 ? -12.996 -9.992 11.318 1.00 92.06 193 PHE A N 1
ATOM 1431 C CA . PHE A 1 193 ? -11.699 -10.654 11.168 1.00 92.06 193 PHE A CA 1
ATOM 1432 C C . PHE A 1 193 ? -10.964 -10.839 12.500 1.00 92.06 193 PHE A C 1
ATOM 1434 O O . PHE A 1 193 ? -11.381 -10.361 13.549 1.00 92.06 193 PHE A O 1
ATOM 1441 N N . GLY A 1 194 ? -9.852 -11.580 12.449 1.00 90.44 194 GLY A N 1
ATOM 1442 C CA . GLY A 1 194 ? -9.082 -11.952 13.632 1.00 90.44 194 GLY A CA 1
ATOM 1443 C C . GLY A 1 194 ? -8.453 -10.765 14.383 1.00 90.44 194 GLY A C 1
ATOM 1444 O O . GLY A 1 194 ? -8.367 -9.656 13.847 1.00 90.44 194 GLY A O 1
ATOM 1445 N N . PRO A 1 195 ? -7.934 -11.007 15.602 1.00 91.00 195 PRO A N 1
ATOM 1446 C CA . PRO A 1 195 ? -7.584 -9.957 16.565 1.00 91.00 195 PRO A CA 1
ATOM 1447 C C . PRO A 1 195 ? -6.647 -8.857 16.038 1.00 91.00 195 PRO A C 1
ATOM 1449 O O . PRO A 1 195 ? -6.875 -7.678 16.291 1.00 91.00 195 PRO A O 1
ATOM 1452 N N . LEU A 1 196 ? -5.626 -9.209 15.248 1.00 90.50 196 LEU A N 1
ATOM 1453 C CA . LEU A 1 196 ? -4.689 -8.226 14.685 1.00 90.50 196 LEU A CA 1
ATOM 1454 C C . LEU A 1 196 ? -5.317 -7.337 13.606 1.00 90.50 196 LEU A C 1
ATOM 1456 O O . LEU A 1 196 ? -4.993 -6.152 13.514 1.00 90.50 196 LEU A O 1
ATOM 1460 N N . VAL A 1 197 ? -6.211 -7.896 12.785 1.00 94.44 197 VAL A N 1
ATOM 1461 C CA . VAL A 1 197 ? -6.963 -7.112 11.794 1.00 94.44 197 VAL A CA 1
ATOM 1462 C C . VAL A 1 197 ? -7.929 -6.187 12.518 1.00 94.44 197 VAL A C 1
ATOM 1464 O O . VAL A 1 197 ? -8.005 -5.017 12.154 1.00 94.44 197 VAL A O 1
ATOM 1467 N N . LYS A 1 198 ? -8.578 -6.676 13.585 1.00 95.50 198 LYS A N 1
ATOM 1468 C CA . LYS A 1 198 ? -9.447 -5.860 14.429 1.00 95.50 198 LYS A CA 1
ATOM 1469 C C . LYS A 1 198 ? -8.726 -4.635 14.983 1.00 95.50 198 LYS A C 1
ATOM 1471 O O . LYS A 1 198 ? -9.162 -3.518 14.731 1.00 95.50 198 LYS A O 1
ATOM 1476 N N . VAL A 1 199 ? -7.605 -4.831 15.674 1.00 95.25 199 VAL A N 1
ATOM 1477 C CA . VAL A 1 199 ? -6.832 -3.721 16.257 1.00 95.25 199 VAL A CA 1
ATOM 1478 C C . VAL A 1 199 ? -6.357 -2.745 15.182 1.00 95.25 199 VAL A C 1
ATOM 1480 O O . VAL A 1 199 ? -6.504 -1.541 15.346 1.00 95.25 199 VAL A O 1
ATOM 1483 N N . THR A 1 200 ? -5.873 -3.249 14.043 1.00 95.25 200 THR A N 1
ATOM 1484 C CA . THR A 1 200 ? -5.407 -2.379 12.948 1.00 95.25 200 THR A CA 1
ATOM 1485 C C . THR A 1 200 ? -6.563 -1.595 12.312 1.00 95.25 200 THR A C 1
ATOM 1487 O O . THR A 1 200 ? -6.384 -0.445 11.921 1.00 95.25 200 THR A O 1
ATOM 1490 N N . ALA A 1 201 ? -7.758 -2.184 12.216 1.00 97.75 201 ALA A N 1
ATOM 1491 C CA . ALA A 1 201 ? -8.948 -1.496 11.724 1.00 97.75 201 ALA A CA 1
ATOM 1492 C C . ALA A 1 201 ? -9.422 -0.402 12.693 1.00 97.75 201 ALA A C 1
ATOM 1494 O O . ALA A 1 201 ? -9.746 0.700 12.258 1.00 97.75 201 ALA A O 1
ATOM 1495 N N . LEU A 1 202 ? -9.405 -0.677 14.001 1.00 97.31 202 LEU A N 1
ATOM 1496 C CA . LEU A 1 202 ? -9.709 0.322 15.027 1.00 97.31 202 LEU A CA 1
ATOM 1497 C C . LEU A 1 202 ? -8.681 1.459 15.016 1.00 97.31 202 LEU A C 1
ATOM 1499 O O . LEU A 1 202 ? -9.067 2.623 15.000 1.00 97.31 202 LEU A O 1
ATOM 1503 N N . GLU A 1 203 ? -7.385 1.149 14.924 1.00 95.62 203 GLU A N 1
ATOM 1504 C CA . GLU A 1 203 ? -6.338 2.166 14.775 1.00 95.62 203 GLU A CA 1
ATOM 1505 C C . GLU A 1 203 ? -6.532 3.004 13.500 1.00 95.62 203 GLU A C 1
ATOM 1507 O O . GLU A 1 203 ? -6.320 4.212 13.503 1.00 95.62 203 GLU A O 1
ATOM 1512 N N . ALA A 1 204 ? -6.955 2.401 12.390 1.00 96.50 204 ALA A N 1
ATOM 1513 C CA . ALA A 1 204 ? -7.273 3.148 11.178 1.00 96.50 204 ALA A CA 1
ATOM 1514 C C . ALA A 1 204 ? -8.480 4.087 11.377 1.00 96.50 204 ALA A C 1
ATOM 1516 O O . ALA A 1 204 ? -8.442 5.230 10.925 1.00 96.50 204 ALA A O 1
ATOM 1517 N N . LEU A 1 205 ? -9.518 3.647 12.097 1.00 97.62 205 LEU A N 1
ATOM 1518 C CA . LEU A 1 205 ? -10.712 4.450 12.397 1.00 97.62 205 LEU A CA 1
ATOM 1519 C C . LEU A 1 205 ? -10.427 5.657 13.300 1.00 97.62 205 LEU A C 1
ATOM 1521 O O . LEU A 1 205 ? -11.150 6.650 13.216 1.00 97.62 205 LEU A O 1
ATOM 1525 N N . THR A 1 206 ? -9.356 5.641 14.101 1.00 95.12 206 THR A N 1
ATOM 1526 C CA . THR A 1 206 ? -8.949 6.830 14.878 1.00 95.12 206 THR A CA 1
ATOM 1527 C C . THR A 1 206 ? -8.504 8.000 13.992 1.00 95.12 206 THR A C 1
ATOM 1529 O O . THR A 1 206 ? -8.437 9.131 14.468 1.00 95.12 206 THR A O 1
ATOM 1532 N N . ARG A 1 207 ? -8.267 7.762 12.694 1.00 93.50 207 ARG A N 1
ATOM 1533 C CA . ARG A 1 207 ? -7.927 8.784 11.689 1.00 93.50 207 ARG A CA 1
ATOM 1534 C C . ARG A 1 207 ? -9.154 9.342 10.952 1.00 93.50 207 ARG A C 1
ATOM 1536 O O . ARG A 1 207 ? -9.013 10.231 10.117 1.00 93.50 207 ARG A O 1
ATOM 1543 N N . SER A 1 208 ? -10.361 8.851 11.250 1.00 92.69 208 SER A N 1
ATOM 1544 C CA . SER A 1 208 ? -11.612 9.437 10.743 1.00 92.69 208 SER A CA 1
ATOM 1545 C C . SER A 1 208 ? -11.759 10.893 11.205 1.00 92.69 208 SER A C 1
ATOM 1547 O O . SER A 1 208 ? -11.294 11.273 12.273 1.00 92.69 208 SER A O 1
ATOM 1549 N N . ASP A 1 209 ? -12.445 11.729 10.436 1.00 90.31 209 ASP A N 1
ATOM 1550 C CA . ASP A 1 209 ? -12.813 13.104 10.805 1.00 90.31 209 ASP A CA 1
ATOM 1551 C C . ASP A 1 209 ? -14.078 13.145 11.680 1.00 90.31 209 ASP A C 1
ATOM 1553 O O . ASP A 1 209 ? -14.302 14.128 12.392 1.00 90.31 209 ASP A O 1
ATOM 1557 N N . ARG A 1 210 ? -14.822 12.038 11.763 1.00 91.81 210 ARG A N 1
ATOM 1558 C CA . ARG A 1 210 ? -16.005 11.886 12.616 1.00 91.81 210 ARG A CA 1
ATOM 1559 C C . ARG A 1 210 ? -15.602 11.581 14.054 1.00 91.81 210 ARG A C 1
ATOM 1561 O O . ARG A 1 210 ? -15.049 10.520 14.356 1.00 91.81 210 ARG A O 1
ATOM 1568 N N . ALA A 1 211 ? -15.886 12.521 14.952 1.00 91.25 211 ALA A N 1
ATOM 1569 C CA . ALA A 1 211 ? -15.478 12.443 16.351 1.00 91.25 211 ALA A 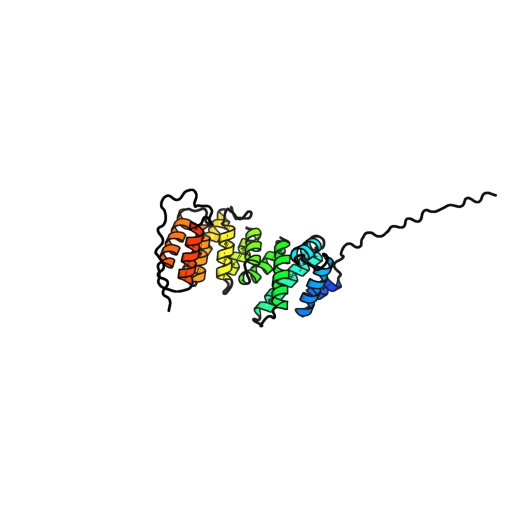CA 1
ATOM 1570 C C . ALA A 1 211 ? -16.049 11.207 17.059 1.00 91.25 211 ALA A C 1
ATOM 1572 O O . ALA A 1 211 ? -15.340 10.558 17.825 1.00 91.25 211 ALA A O 1
ATOM 1573 N N . GLU A 1 212 ? -17.293 10.837 16.757 1.00 94.50 212 GLU A N 1
ATOM 1574 C CA . GLU A 1 212 ? -17.974 9.708 17.388 1.00 94.50 212 GLU A CA 1
ATOM 1575 C C . GLU A 1 212 ? -17.307 8.379 17.019 1.00 94.50 212 GLU A C 1
ATOM 1577 O O . GLU A 1 212 ? -17.097 7.532 17.888 1.00 94.50 212 GLU A O 1
ATOM 1582 N N . LEU A 1 213 ? -16.928 8.213 15.744 1.00 93.94 213 LEU A N 1
ATOM 1583 C CA . LEU A 1 213 ? -16.213 7.023 15.277 1.00 93.94 213 LEU A CA 1
ATOM 1584 C C . LEU A 1 213 ? -14.814 6.943 15.878 1.00 93.94 213 LEU A C 1
ATOM 1586 O O . LEU A 1 213 ? -14.432 5.882 16.370 1.00 93.94 213 LEU A O 1
ATOM 1590 N N . ARG A 1 214 ? -14.074 8.061 15.892 1.00 94.25 214 ARG A N 1
ATOM 1591 C CA . ARG A 1 214 ? -12.752 8.112 16.528 1.00 94.25 214 ARG A CA 1
ATOM 1592 C C . ARG A 1 214 ? -12.824 7.706 17.997 1.00 94.25 214 ARG A C 1
ATOM 1594 O O . ARG A 1 214 ? -12.070 6.840 18.428 1.00 94.25 214 ARG A O 1
ATOM 1601 N N . GLN A 1 215 ? -13.737 8.306 18.759 1.00 92.88 215 GLN A N 1
ATOM 1602 C CA . GLN A 1 215 ? -13.894 8.025 20.187 1.00 92.88 215 GLN A CA 1
ATOM 1603 C C . GLN A 1 215 ? -14.318 6.576 20.444 1.00 92.88 215 GLN A C 1
ATOM 1605 O O . GLN A 1 215 ? -13.814 5.950 21.372 1.00 92.88 215 GLN A O 1
ATOM 1610 N N . ALA A 1 216 ? -15.222 6.025 19.629 1.00 95.38 216 ALA A N 1
ATOM 1611 C CA . ALA A 1 216 ? -15.608 4.620 19.734 1.00 95.38 216 ALA A CA 1
ATOM 1612 C C . ALA A 1 216 ? -14.424 3.680 19.468 1.00 95.38 216 ALA A C 1
ATOM 1614 O O . ALA A 1 216 ? -14.218 2.735 20.225 1.00 95.38 216 ALA A O 1
ATOM 1615 N N . ALA A 1 217 ? -13.617 3.971 18.445 1.00 95.75 217 ALA A N 1
ATOM 1616 C CA . ALA A 1 217 ? -12.439 3.178 18.122 1.00 95.75 217 ALA A CA 1
ATOM 1617 C C . ALA A 1 217 ? -11.384 3.209 19.240 1.00 95.75 217 ALA A C 1
ATOM 1619 O O . ALA A 1 217 ? -10.834 2.164 19.578 1.00 95.75 217 ALA A O 1
ATOM 1620 N N . VAL A 1 218 ? -11.139 4.377 19.847 1.00 94.75 218 VAL A N 1
ATOM 1621 C CA . VAL A 1 218 ? -10.226 4.512 20.997 1.00 94.75 218 VAL A CA 1
ATOM 1622 C C . VAL A 1 218 ? -10.719 3.695 22.191 1.00 94.75 218 VAL A C 1
ATOM 1624 O O . VAL A 1 218 ? -9.946 2.907 22.726 1.00 94.75 218 VAL A O 1
ATOM 1627 N N . ARG A 1 219 ? -12.007 3.788 22.550 1.00 94.44 219 ARG A N 1
ATOM 1628 C CA . ARG A 1 219 ? -12.577 2.980 23.644 1.00 94.44 219 ARG A CA 1
ATOM 1629 C C . ARG A 1 219 ? -12.416 1.478 23.400 1.00 94.44 219 ARG A C 1
ATOM 1631 O O . ARG A 1 219 ? -11.994 0.750 24.291 1.00 94.44 219 ARG A O 1
ATOM 1638 N N . GLU A 1 220 ? -12.694 1.003 22.185 1.00 94.69 220 GLU A N 1
ATOM 1639 C CA . GLU A 1 220 ? -12.504 -0.418 21.862 1.00 94.69 220 GLU A CA 1
ATOM 1640 C C . GLU A 1 220 ? -11.028 -0.853 21.929 1.00 94.69 220 GLU A C 1
ATOM 1642 O O . GLU A 1 220 ? -10.740 -1.994 22.308 1.00 94.69 220 GLU A O 1
ATOM 1647 N N . LEU A 1 221 ? -10.090 0.031 21.566 1.00 93.88 221 LEU A N 1
ATOM 1648 C CA . LEU A 1 221 ? -8.656 -0.219 21.720 1.00 93.88 221 LEU A CA 1
ATOM 1649 C C . LEU A 1 221 ? -8.261 -0.306 23.199 1.00 93.88 221 LEU A C 1
ATOM 1651 O O . LEU A 1 221 ? -7.518 -1.217 23.558 1.00 93.88 221 LEU A O 1
ATOM 1655 N N . GLU A 1 222 ? -8.771 0.579 24.057 1.00 92.38 222 GLU A N 1
ATOM 1656 C CA . GLU A 1 222 ? -8.539 0.548 25.511 1.00 92.38 222 GLU A CA 1
ATOM 1657 C C . GLU A 1 222 ? -9.051 -0.757 26.126 1.00 92.38 222 GLU A C 1
ATOM 1659 O O . GLU A 1 222 ? -8.323 -1.435 26.856 1.00 92.38 222 GLU A O 1
ATOM 1664 N N . GLU A 1 223 ? -10.261 -1.177 25.748 1.00 90.88 223 GLU A N 1
ATOM 1665 C CA . GLU A 1 223 ? -10.820 -2.467 26.152 1.00 90.88 223 GLU A CA 1
ATOM 1666 C C . GLU A 1 223 ? -9.948 -3.647 25.705 1.00 90.88 223 GLU A C 1
ATOM 1668 O O . GLU A 1 223 ? -9.844 -4.639 26.424 1.00 90.88 223 GLU A O 1
ATOM 1673 N N . HIS A 1 224 ? -9.330 -3.577 24.520 1.00 87.75 224 HIS A N 1
ATOM 1674 C CA . HIS A 1 224 ? -8.431 -4.631 24.037 1.00 87.75 224 HIS A CA 1
ATOM 1675 C C . HIS A 1 224 ? -7.08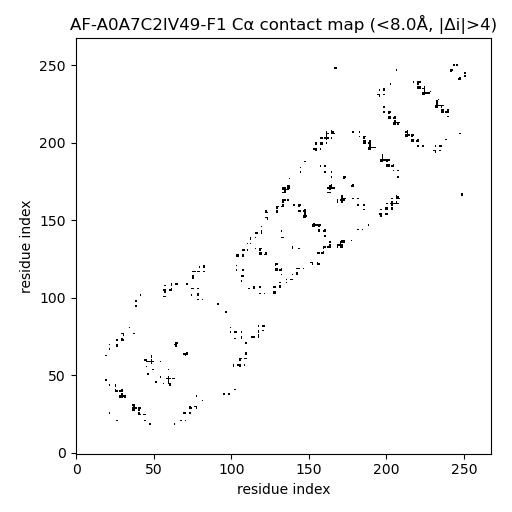1 -4.616 24.748 1.00 87.75 224 HIS A C 1
ATOM 1677 O O . HIS A 1 224 ? -6.560 -5.687 25.056 1.00 87.75 224 HIS A O 1
ATOM 1683 N N . ALA A 1 225 ? -6.536 -3.437 25.039 1.00 87.81 225 ALA A N 1
ATOM 1684 C CA . ALA A 1 225 ? -5.283 -3.280 25.772 1.00 87.81 225 ALA A CA 1
ATOM 1685 C C . ALA A 1 225 ? -5.398 -3.753 27.235 1.00 87.81 225 ALA A C 1
ATOM 1687 O O . ALA A 1 225 ? -4.414 -4.232 27.802 1.00 87.81 225 ALA A O 1
ATOM 1688 N N . GLY A 1 226 ? -6.595 -3.664 27.827 1.00 84.31 226 GLY A N 1
ATOM 1689 C CA . GLY A 1 226 ? -6.889 -4.129 29.186 1.00 84.31 226 GLY A CA 1
ATOM 1690 C C . GLY A 1 226 ? -7.112 -5.641 29.343 1.00 84.31 226 GLY A C 1
ATOM 1691 O O . GLY A 1 226 ? -7.246 -6.109 30.471 1.00 84.31 226 GLY A O 1
ATOM 1692 N N . ARG A 1 227 ? -7.169 -6.418 28.251 1.00 84.62 227 ARG A N 1
ATOM 1693 C CA . ARG A 1 227 ? -7.285 -7.892 28.306 1.00 84.62 227 ARG A CA 1
ATOM 1694 C C . ARG A 1 227 ? -5.941 -8.533 28.642 1.00 84.62 227 ARG A C 1
ATOM 1696 O O . ARG A 1 227 ? -4.909 -7.942 28.374 1.00 84.62 227 ARG A O 1
ATOM 1703 N N . GLU A 1 228 ? -5.936 -9.748 29.184 1.00 71.56 228 GLU A N 1
ATOM 1704 C CA . GLU A 1 228 ? -4.689 -10.463 29.487 1.00 71.56 228 GLU A CA 1
ATOM 1705 C C . GLU A 1 228 ? -4.147 -11.241 28.277 1.00 71.56 228 GLU A C 1
ATOM 1707 O O . GLU A 1 228 ? -4.780 -12.177 27.788 1.00 71.56 228 GLU A O 1
ATOM 1712 N N . GLY A 1 229 ? -2.929 -10.894 27.860 1.00 74.00 229 GLY A N 1
ATOM 1713 C CA . GLY A 1 229 ? -2.062 -11.681 26.991 1.00 74.00 229 GLY A CA 1
ATOM 1714 C C . GLY A 1 229 ? -2.328 -11.562 25.486 1.00 74.00 229 GLY A C 1
ATOM 1715 O O . GLY A 1 229 ? -3.454 -11.421 25.009 1.00 74.00 229 GLY A O 1
ATOM 1716 N N . GLY A 1 230 ? -1.252 -11.716 24.712 1.00 84.56 230 GLY A N 1
ATOM 1717 C CA . GLY A 1 230 ? -1.293 -11.932 23.268 1.00 84.56 230 GLY A CA 1
ATOM 1718 C C . GLY A 1 230 ? -0.972 -10.703 22.417 1.00 84.56 230 GLY A C 1
ATOM 1719 O O . GLY A 1 230 ? -1.136 -9.551 22.810 1.00 84.56 230 GLY A O 1
ATOM 1720 N N . THR A 1 231 ? -0.570 -10.970 21.177 1.00 84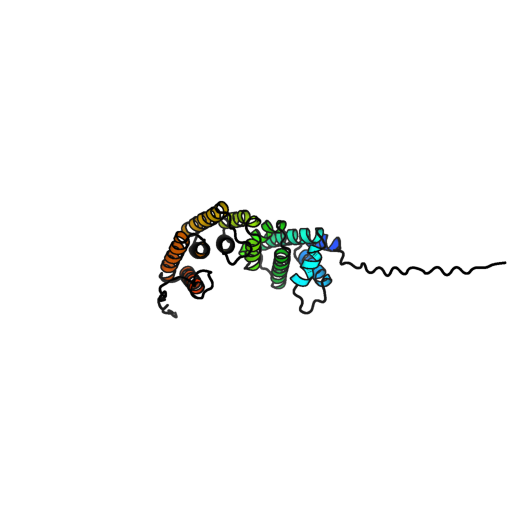.00 231 THR A N 1
ATOM 1721 C CA . THR A 1 231 ? -0.099 -9.959 20.215 1.00 84.00 231 THR A CA 1
ATOM 1722 C C . THR A 1 231 ? -1.127 -8.878 19.878 1.00 84.00 231 THR A C 1
ATOM 1724 O O . THR A 1 231 ? -0.753 -7.783 19.470 1.00 84.00 231 THR A O 1
ATOM 1727 N N . ALA A 1 232 ? -2.426 -9.145 20.035 1.00 85.31 232 ALA A N 1
ATOM 1728 C CA . ALA A 1 232 ? -3.462 -8.136 19.817 1.00 85.31 232 ALA A CA 1
ATOM 1729 C C . ALA A 1 232 ? -3.577 -7.134 20.973 1.00 85.31 232 ALA A C 1
ATOM 1731 O O . ALA A 1 232 ? -3.822 -5.958 20.720 1.00 85.31 232 ALA A O 1
ATOM 1732 N N . GLN A 1 233 ? -3.365 -7.574 22.216 1.00 89.81 233 GLN A N 1
ATOM 1733 C CA . GLN A 1 233 ? -3.316 -6.679 23.371 1.00 89.81 233 GLN A CA 1
ATOM 1734 C C . GLN A 1 233 ? -2.121 -5.726 23.242 1.00 89.81 233 GLN A C 1
ATOM 1736 O O . GLN A 1 233 ? -2.281 -4.512 23.339 1.00 89.81 233 GLN A O 1
ATOM 1741 N N . GLU A 1 234 ? -0.937 -6.273 22.953 1.00 86.38 234 GLU A N 1
ATOM 1742 C CA . GLU A 1 234 ? 0.286 -5.491 22.738 1.00 86.38 234 GLU A CA 1
ATOM 1743 C C . GLU A 1 234 ? 0.116 -4.503 21.583 1.00 86.38 234 GLU A C 1
ATOM 1745 O O . GLU A 1 234 ? 0.449 -3.328 21.717 1.00 86.38 234 GLU A O 1
ATOM 1750 N N . ALA A 1 235 ? -0.468 -4.947 20.463 1.00 87.00 235 ALA A N 1
ATOM 1751 C CA . ALA A 1 235 ? -0.765 -4.066 19.341 1.00 87.00 235 ALA A CA 1
ATOM 1752 C C . ALA A 1 235 ? -1.706 -2.921 19.747 1.00 87.00 235 ALA A C 1
ATOM 1754 O O . ALA A 1 235 ? -1.433 -1.777 19.398 1.00 87.00 235 ALA A O 1
ATOM 1755 N N . ALA A 1 236 ? -2.765 -3.198 20.516 1.00 89.06 236 ALA A N 1
ATOM 1756 C CA . ALA A 1 236 ? -3.686 -2.165 20.985 1.00 89.06 236 ALA A CA 1
ATOM 1757 C C . ALA A 1 236 ? -2.984 -1.164 21.916 1.00 89.06 236 ALA A C 1
ATOM 1759 O O . ALA A 1 236 ? -3.157 0.044 21.762 1.00 89.06 236 ALA A O 1
ATOM 1760 N N . PHE A 1 237 ? -2.130 -1.651 22.819 1.00 86.81 237 PHE A N 1
ATOM 1761 C CA . PHE A 1 237 ? -1.307 -0.803 23.680 1.00 86.81 237 PHE A CA 1
ATOM 1762 C C . PHE A 1 237 ? -0.363 0.095 22.868 1.00 86.81 237 PHE A C 1
ATOM 1764 O O . PHE A 1 237 ? -0.293 1.299 23.114 1.00 86.81 237 PHE A O 1
ATOM 1771 N N . HIS A 1 238 ? 0.323 -0.455 21.863 1.00 85.81 238 HIS A N 1
ATOM 1772 C CA . HIS A 1 238 ? 1.188 0.321 20.973 1.00 85.81 238 HIS A CA 1
ATOM 1773 C C . HIS A 1 238 ? 0.416 1.383 20.182 1.00 85.81 238 HIS A C 1
ATOM 1775 O O . HIS A 1 238 ? 0.877 2.523 20.103 1.00 85.81 238 HIS A O 1
ATOM 1781 N N . SER A 1 239 ? -0.758 1.041 19.643 1.00 86.88 239 SER A N 1
ATOM 1782 C CA . SER A 1 239 ? -1.622 1.993 18.939 1.00 86.88 239 SER A CA 1
ATOM 1783 C C . SER A 1 239 ? -2.036 3.150 19.856 1.00 86.88 239 SER A C 1
ATOM 1785 O O . SER A 1 239 ? -1.911 4.311 19.472 1.00 86.88 239 SER A O 1
ATOM 1787 N N . LEU A 1 240 ? -2.471 2.858 21.086 1.00 87.81 240 LEU A N 1
ATOM 1788 C CA . LEU A 1 240 ? -2.863 3.878 22.062 1.00 87.81 240 LEU A CA 1
ATOM 1789 C C . LEU A 1 240 ? -1.671 4.750 22.492 1.00 87.81 240 LEU A C 1
ATOM 1791 O O . LEU A 1 240 ? -1.799 5.971 22.579 1.00 87.81 240 LEU A O 1
ATOM 1795 N N . ARG A 1 241 ? -0.496 4.150 22.713 1.00 85.62 241 ARG A N 1
ATOM 1796 C CA . ARG A 1 241 ? 0.731 4.886 23.048 1.00 85.62 241 ARG A CA 1
ATOM 1797 C C . ARG A 1 241 ? 1.113 5.871 21.943 1.00 85.62 241 ARG A C 1
ATOM 1799 O O . ARG A 1 241 ? 1.372 7.035 22.232 1.00 85.62 241 ARG A O 1
ATOM 1806 N N . TRP A 1 242 ? 1.099 5.428 20.686 1.00 78.50 242 TRP A N 1
ATOM 1807 C CA . TRP A 1 242 ? 1.384 6.288 19.534 1.00 78.50 242 TRP A CA 1
ATOM 1808 C C . TRP A 1 242 ? 0.397 7.462 19.430 1.00 78.50 242 TRP A C 1
ATOM 1810 O O . TRP A 1 242 ? 0.805 8.596 19.166 1.00 78.50 242 TRP A O 1
ATOM 1820 N N . LEU A 1 243 ? -0.890 7.215 19.710 1.00 80.44 243 LEU A N 1
ATOM 1821 C CA . LEU A 1 243 ? -1.913 8.263 19.756 1.00 80.44 243 LEU A CA 1
ATOM 1822 C C . LEU A 1 243 ? -1.647 9.303 20.854 1.00 80.44 243 LEU A C 1
ATOM 1824 O O . LEU A 1 243 ? -1.963 10.469 20.641 1.00 80.44 243 LEU A O 1
ATOM 1828 N N . ALA A 1 244 ? -1.061 8.905 21.987 1.00 73.88 244 ALA A N 1
ATOM 1829 C CA . ALA A 1 244 ? -0.764 9.782 23.124 1.00 73.88 244 ALA A CA 1
ATOM 1830 C C . ALA A 1 244 ? 0.597 10.499 23.050 1.00 73.88 244 ALA A C 1
ATOM 1832 O O . ALA A 1 244 ? 0.782 11.524 23.699 1.00 73.88 244 ALA A O 1
ATOM 1833 N N . GLU A 1 245 ? 1.543 10.002 22.253 1.00 72.56 245 GLU A N 1
ATOM 1834 C CA . GLU A 1 245 ? 2.853 10.640 22.034 1.00 72.56 245 GLU A CA 1
ATOM 1835 C C . GLU A 1 245 ? 2.826 11.712 20.923 1.00 72.56 245 GLU A C 1
ATOM 1837 O O . GLU A 1 245 ? 3.856 12.283 20.574 1.00 72.56 245 GLU A O 1
ATOM 1842 N N . GLY A 1 246 ? 1.649 12.025 20.375 1.00 58.69 246 GLY A N 1
ATOM 1843 C CA . GLY A 1 246 ? 1.474 13.068 19.356 1.00 58.69 246 GLY A CA 1
ATOM 1844 C C . GLY A 1 246 ? 1.659 12.567 17.931 1.00 58.69 246 GLY A C 1
ATOM 1845 O O . GLY A 1 246 ? 1.783 13.377 17.018 1.00 58.69 246 GLY A O 1
ATOM 1846 N N . GLY A 1 247 ? 1.647 11.245 17.732 1.00 56.19 247 GLY A N 1
ATOM 1847 C CA . GLY A 1 247 ? 1.678 10.630 16.409 1.00 56.19 247 GLY A CA 1
ATOM 1848 C C . GLY A 1 247 ? 0.398 10.843 15.594 1.00 56.19 247 GLY A C 1
ATOM 1849 O O . GLY A 1 247 ? 0.446 10.720 14.378 1.00 56.19 247 GLY A O 1
ATOM 1850 N N . GLY A 1 248 ? -0.727 11.193 16.230 1.00 50.56 248 GLY A N 1
ATOM 1851 C CA . GLY A 1 248 ? -1.979 11.554 15.554 1.00 50.56 248 GLY A CA 1
ATOM 1852 C C . GLY A 1 248 ? -2.330 13.048 15.689 1.00 50.56 248 GLY A C 1
ATOM 1853 O O . GLY A 1 248 ? -1.979 13.666 16.698 1.00 50.56 248 GLY A O 1
ATOM 1854 N N . PRO A 1 249 ? -3.095 13.637 14.746 1.00 42.47 249 PRO A N 1
ATOM 1855 C CA . PRO A 1 249 ? -3.325 15.089 14.648 1.00 42.47 249 PRO A CA 1
ATOM 1856 C C . PRO A 1 249 ? -4.094 15.762 15.814 1.00 42.47 249 PRO A C 1
ATOM 1858 O O . PRO A 1 249 ? -4.364 16.963 15.754 1.00 42.47 249 PRO A O 1
ATOM 1861 N N . TRP A 1 250 ? -4.447 15.050 16.895 1.00 46.25 250 TRP A N 1
ATOM 1862 C CA . TRP A 1 250 ? -5.470 15.482 17.866 1.00 46.25 250 TRP A CA 1
ATOM 1863 C C . TRP A 1 250 ? -5.006 15.805 19.297 1.00 46.25 250 TRP A C 1
ATOM 1865 O O . TRP A 1 250 ? -5.840 16.208 20.105 1.00 46.25 250 TRP A O 1
ATOM 1875 N N . ILE A 1 251 ? -3.713 15.753 19.641 1.00 41.56 251 ILE A N 1
ATOM 1876 C CA . ILE A 1 251 ? -3.298 16.064 21.033 1.00 41.56 251 ILE A CA 1
ATOM 1877 C C . ILE A 1 251 ? -3.493 17.536 21.422 1.00 41.56 251 ILE A C 1
ATOM 1879 O O . ILE A 1 251 ? -3.577 17.856 22.604 1.00 41.56 251 ILE A O 1
ATOM 1883 N N . ARG A 1 252 ? -3.662 18.461 20.471 1.00 39.59 252 ARG A N 1
ATOM 1884 C CA . ARG A 1 252 ? -3.804 19.877 20.842 1.00 39.59 252 ARG A CA 1
ATOM 1885 C C . ARG A 1 252 ? -5.093 20.224 21.606 1.00 39.59 252 ARG A C 1
ATOM 1887 O O . ARG A 1 252 ? -5.125 21.319 22.145 1.00 39.59 252 ARG A O 1
ATOM 1894 N N . ASN A 1 253 ? -6.103 19.342 21.697 1.00 36.66 253 ASN A N 1
ATOM 1895 C CA . ASN A 1 253 ? -7.411 19.684 22.289 1.00 36.66 253 ASN A CA 1
ATOM 1896 C C . ASN A 1 253 ? -8.123 18.576 23.111 1.00 36.66 253 ASN A C 1
ATOM 1898 O O . ASN A 1 253 ? -9.337 18.661 23.289 1.00 36.66 253 ASN A O 1
ATOM 1902 N N . CYS A 1 254 ? -7.435 17.559 23.643 1.00 30.89 254 CYS A N 1
ATOM 1903 C CA . CYS A 1 254 ? -8.057 16.646 24.622 1.00 30.89 254 CYS A CA 1
ATOM 1904 C C . CYS A 1 254 ? -7.817 17.146 26.059 1.00 30.89 254 CYS A C 1
ATOM 1906 O O . CYS A 1 254 ? -6.663 17.176 26.490 1.00 30.89 254 CYS A O 1
ATOM 1908 N N . PRO A 1 255 ? -8.860 17.536 26.819 1.00 34.41 255 PRO A N 1
ATOM 1909 C CA . PRO A 1 255 ? -8.736 17.708 28.256 1.00 34.41 255 PRO A CA 1
ATOM 1910 C C . PRO A 1 255 ? -8.753 16.323 28.918 1.00 34.41 255 PRO A C 1
ATOM 1912 O O . PRO A 1 255 ? -9.570 15.482 28.559 1.00 34.41 255 PRO A O 1
ATOM 1915 N N . GLU A 1 256 ? -7.867 16.142 29.896 1.00 36.66 256 GLU A N 1
ATOM 1916 C CA . GLU A 1 256 ? -7.658 14.956 30.745 1.00 36.66 256 GLU A CA 1
ATOM 1917 C C . GLU A 1 256 ? -6.594 13.957 30.257 1.00 36.66 256 GLU A C 1
ATOM 1919 O O . GLU A 1 256 ? -6.699 13.279 29.238 1.00 36.66 256 GLU A O 1
ATOM 1924 N N . ALA A 1 257 ? -5.517 13.897 31.044 1.00 35.25 257 ALA A N 1
ATOM 1925 C CA . ALA A 1 257 ? -4.419 12.962 30.902 1.00 35.25 257 ALA A CA 1
ATOM 1926 C C . ALA A 1 257 ? -4.914 11.530 31.152 1.00 35.25 257 ALA A C 1
ATOM 1928 O O . ALA A 1 257 ? -5.312 11.191 32.266 1.00 35.25 257 ALA A O 1
ATOM 1929 N N . VAL A 1 258 ? -4.846 10.686 30.122 1.00 40.62 258 VAL A N 1
ATOM 1930 C CA . VAL A 1 258 ? -5.052 9.239 30.246 1.00 40.62 258 VAL A CA 1
ATOM 1931 C C . VAL A 1 258 ? -3.966 8.678 31.167 1.00 40.62 258 VAL A C 1
ATOM 1933 O O . VAL A 1 258 ? -2.777 8.697 30.840 1.00 40.62 258 VAL A O 1
ATOM 1936 N N . THR A 1 259 ? -4.359 8.201 32.346 1.00 37.00 259 THR A N 1
ATOM 1937 C CA . THR A 1 259 ? -3.478 7.464 33.252 1.00 37.00 259 THR A CA 1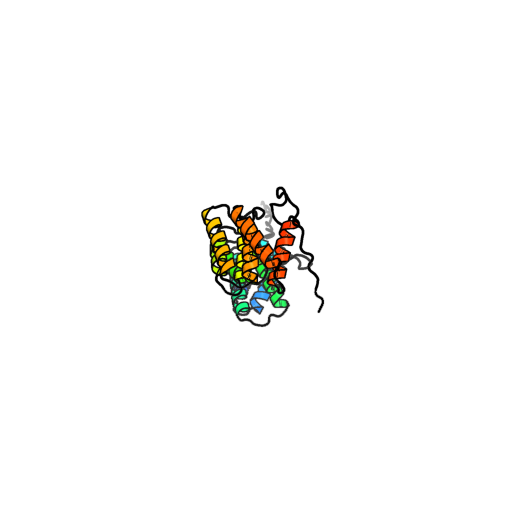
ATOM 1938 C C . THR A 1 259 ? -3.367 6.020 32.768 1.00 37.00 259 THR A C 1
ATOM 1940 O O . THR A 1 259 ? -4.339 5.270 32.734 1.00 37.00 259 THR A O 1
ATOM 1943 N N . TRP A 1 260 ? -2.164 5.626 32.353 1.00 41.12 260 TRP A N 1
ATOM 1944 C CA . TRP A 1 260 ? -1.909 4.288 31.823 1.00 41.12 260 TRP A CA 1
ATOM 1945 C C . TRP A 1 260 ? -1.934 3.222 32.925 1.00 41.12 260 TRP A C 1
ATOM 1947 O O . TRP A 1 260 ? -1.262 3.396 33.948 1.00 41.12 260 TRP A O 1
ATOM 1957 N N . PRO A 1 261 ? -2.605 2.075 32.712 1.00 36.34 261 PRO A N 1
ATOM 1958 C CA . PRO A 1 261 ? -2.393 0.908 33.549 1.00 36.34 261 PRO A CA 1
ATOM 1959 C C . PRO A 1 261 ? -0.939 0.449 33.398 1.00 36.34 261 PRO A C 1
ATOM 1961 O O . PRO A 1 261 ? -0.457 0.200 32.292 1.00 36.34 261 PRO A O 1
ATOM 1964 N N . SER A 1 262 ? -0.220 0.343 34.515 1.00 36.09 262 SER A N 1
ATOM 1965 C CA . SER A 1 262 ? 1.129 -0.217 34.525 1.00 36.09 262 SER A CA 1
ATOM 1966 C C . SER A 1 262 ? 1.065 -1.682 34.094 1.00 36.09 262 SER A C 1
ATOM 1968 O O . SER A 1 262 ? 0.530 -2.521 34.821 1.00 36.09 262 SER A O 1
ATOM 1970 N N . ILE A 1 263 ? 1.619 -2.002 32.921 1.00 36.94 263 ILE A N 1
ATOM 1971 C CA . ILE A 1 263 ? 1.844 -3.391 32.520 1.00 36.94 263 ILE A CA 1
ATOM 1972 C C . ILE A 1 263 ? 2.821 -3.982 33.536 1.00 36.94 263 ILE A C 1
ATOM 1974 O O . ILE A 1 263 ? 3.999 -3.627 33.565 1.00 36.94 263 ILE A O 1
ATOM 1978 N N . LYS A 1 264 ? 2.336 -4.892 34.386 1.00 32.94 264 LYS A N 1
ATOM 1979 C CA . LYS A 1 264 ? 3.223 -5.810 35.095 1.00 32.94 264 LYS A CA 1
ATOM 1980 C C . LYS A 1 264 ? 3.830 -6.701 34.022 1.00 32.94 264 LYS A C 1
ATOM 1982 O O . LYS A 1 264 ? 3.159 -7.591 33.510 1.00 32.94 264 LYS A O 1
ATOM 1987 N N . THR A 1 265 ? 5.075 -6.436 33.646 1.00 30.70 265 THR A N 1
ATOM 1988 C CA . THR A 1 265 ? 5.859 -7.348 32.814 1.00 30.70 265 THR A CA 1
ATOM 1989 C C . THR A 1 265 ? 5.981 -8.664 33.573 1.00 30.70 265 THR A C 1
ATOM 1991 O O . THR A 1 265 ? 6.788 -8.789 34.493 1.00 30.70 265 THR A O 1
ATOM 1994 N N . SER A 1 266 ? 5.119 -9.625 33.247 1.00 29.14 266 SER A N 1
ATOM 1995 C CA . SER A 1 266 ? 5.249 -10.996 33.721 1.00 29.14 266 SER A CA 1
ATOM 1996 C C . SER A 1 266 ? 6.35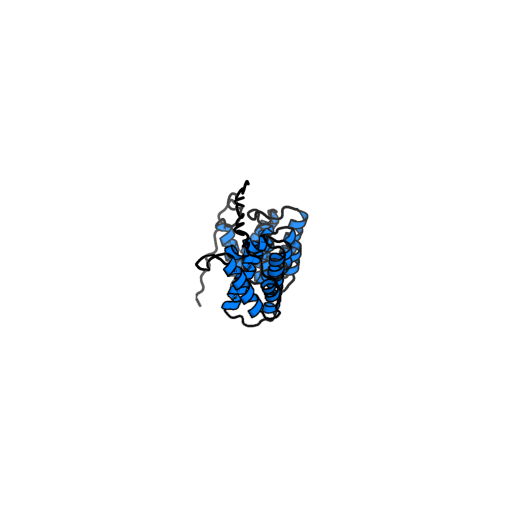8 -11.654 32.916 1.00 29.14 266 SER A C 1
ATOM 1998 O O . SER A 1 266 ? 6.115 -12.256 31.876 1.00 29.14 266 SER A O 1
ATOM 2000 N N . THR A 1 267 ? 7.587 -11.519 33.400 1.00 34.38 267 THR A N 1
ATOM 2001 C CA . THR A 1 267 ? 8.696 -12.389 33.023 1.00 34.38 267 THR A CA 1
ATOM 2002 C C . THR A 1 267 ? 8.344 -13.818 33.437 1.00 34.38 267 THR A C 1
ATOM 2004 O O . THR A 1 267 ? 8.341 -14.123 34.632 1.00 34.38 267 THR A O 1
ATOM 2007 N N . ARG A 1 268 ? 8.041 -14.685 32.467 1.00 33.69 268 ARG A N 1
ATOM 2008 C CA . ARG A 1 268 ? 8.253 -16.137 32.545 1.00 33.69 268 ARG A CA 1
ATOM 2009 C C . ARG A 1 268 ? 8.596 -16.681 31.173 1.00 33.69 268 ARG A C 1
ATOM 2011 O O . ARG A 1 268 ? 7.882 -16.312 30.218 1.00 33.69 268 ARG A O 1
#

Foldseek 3Di:
DDDDPDDDPPPPPVPPPVPPDLDPCLLVQCVDLDLVSVLVSLVVQLVCQDHPPPDQSLNRRLVSCLVPVSSLVSLLVSLQSVLVVVVVVDDDDPSSVVSNVSSLQNNLVNLDLSSLLSLLSCLLVDDSSLLSLLLVQPSNLVSLLVQCVPPSNVLSSLQSLLSLLAPVRPRRDPDPVSLVVSLVSLVCQLVPDDLSSVLSSLLSQCSHPDPVSNVVSLVVLVVLLPDDDDPSVVSSVVSNVCVCVCVGPPPVDDPDDDDDDDPPPPDD